Protein AF-A0A3M1ZHF5-F1 (afdb_monomer)

Sequence (199 aa):
MDNFADRLRNIQTRVNSNVGVFITPYLNQMPLLIQAYDEPFMPFGKTIIDATRDLVCAYIFDFSAYMALGAAGAIALERTIPYASDTALTILHGPFVGQGYAAMAGSNAFNVDAITLFKADDAEGYLEQGLGVFIDGMAEQHPYGYLDSANQRFIVPAAQGNLTINFAGEDILYADCTQHFAASLRRNIEHLRASKAAD

Nearest PDB structures (foldseek):
  4mjz-assembly2_B-3  TM=8.315E-01  e=1.040E-08  Toxoplasma gondii
  4mjz-assembly1_A-2  TM=7.388E-01  e=4.436E-09  Toxoplasma gondii
  3v75-assembly1_A-2  TM=6.752E-01  e=2.615E-07  Streptomyces avermitilis
  3qw3-assembly1_A  TM=6.821E-01  e=3.804E-06  Leishmania infantum
  3qw4-assembly1_C  TM=5.901E-01  e=7.428E-06  Leishmania donovani

Radius of gyration: 16.05 Å; Cα contacts (8 Å, |Δi|>4): 378; chains: 1; bounding box: 33×41×41 Å

Solvent-accessible surface area (backbone atoms only — not comparable to full-atom values): 10524 Å² total; per-residue (Å²): 108,67,70,58,46,50,50,50,50,52,37,21,63,75,44,70,25,47,29,22,42,45,52,64,60,46,78,92,60,49,27,64,81,42,54,72,40,99,68,32,58,33,61,48,51,47,46,53,45,74,46,34,50,78,56,24,28,30,40,33,38,35,49,64,42,34,47,74,57,42,72,62,18,49,54,26,47,53,63,36,48,69,74,43,53,87,58,22,46,33,30,43,36,52,65,42,76,60,48,86,56,32,66,52,42,24,81,90,53,48,49,41,52,23,38,31,21,52,46,75,88,36,43,62,55,33,47,76,65,68,33,41,53,25,27,57,44,74,92,59,101,61,87,57,23,26,32,39,74,92,75,38,27,39,39,35,66,44,98,88,51,70,47,60,35,42,43,43,44,64,76,54,64,57,67,42,45,53,99,53,26,51,63,52,37,32,52,53,50,53,51,51,47,57,57,64,73,74,109

Structure (mmCIF, N/CA/C/O backbone):
data_AF-A0A3M1ZHF5-F1
#
_entry.id   AF-A0A3M1ZHF5-F1
#
loop_
_atom_site.group_PDB
_atom_site.id
_atom_site.type_symbol
_atom_site.label_atom_id
_atom_site.label_alt_id
_atom_site.label_comp_id
_atom_site.label_asym_id
_atom_site.label_entity_id
_atom_site.label_seq_id
_atom_site.pdbx_PDB_ins_code
_atom_site.Cartn_x
_atom_site.Cartn_y
_atom_site.Cartn_z
_atom_site.occupancy
_atom_site.B_iso_or_equiv
_atom_site.auth_seq_id
_atom_site.auth_comp_id
_atom_site.auth_asym_id
_atom_site.auth_atom_id
_atom_site.pdbx_PDB_model_num
ATOM 1 N N . MET A 1 1 ? -13.449 11.523 9.644 1.00 50.62 1 MET A N 1
ATOM 2 C CA . MET A 1 1 ? -12.632 10.411 10.179 1.00 50.62 1 MET A CA 1
ATOM 3 C C . MET A 1 1 ? -13.436 9.141 10.371 1.00 50.62 1 MET A C 1
ATOM 5 O O . MET A 1 1 ? -12.948 8.107 9.932 1.00 50.62 1 MET A O 1
ATOM 9 N N . ASP A 1 2 ? -14.660 9.217 10.905 1.00 58.56 2 ASP A N 1
ATOM 10 C CA . ASP A 1 2 ? -15.517 8.035 11.107 1.00 58.56 2 ASP A CA 1
ATOM 11 C C . ASP A 1 2 ? -15.674 7.186 9.834 1.00 58.56 2 ASP A C 1
ATOM 13 O O . ASP A 1 2 ? -15.416 5.991 9.871 1.00 58.56 2 ASP A O 1
ATOM 17 N N . ASN A 1 3 ? -15.886 7.802 8.663 1.00 81.12 3 ASN A N 1
ATOM 18 C CA . ASN A 1 3 ? -16.021 7.054 7.404 1.00 81.12 3 ASN A CA 1
ATOM 19 C C . ASN A 1 3 ? -14.777 6.212 7.021 1.00 81.12 3 ASN A C 1
ATOM 21 O O . ASN A 1 3 ? -14.910 5.081 6.561 1.00 81.12 3 ASN A O 1
ATOM 25 N N . PHE A 1 4 ? -13.555 6.724 7.226 1.00 89.25 4 PHE A N 1
ATOM 26 C CA . PHE A 1 4 ? -12.333 5.990 6.862 1.00 89.25 4 PHE A CA 1
ATOM 27 C C . PHE A 1 4 ? -12.050 4.842 7.837 1.00 89.25 4 PHE A C 1
ATOM 29 O O . PHE A 1 4 ? -11.795 3.714 7.414 1.00 89.25 4 PHE A O 1
ATOM 36 N N . ALA A 1 5 ? -12.137 5.113 9.143 1.00 91.50 5 ALA A N 1
ATOM 37 C CA . ALA A 1 5 ? -11.949 4.092 10.169 1.00 91.50 5 ALA A CA 1
ATOM 38 C C . ALA A 1 5 ? -13.021 2.993 10.072 1.00 91.50 5 ALA A C 1
ATOM 40 O O . ALA A 1 5 ? -12.703 1.810 10.183 1.00 91.50 5 ALA A O 1
ATOM 41 N N . ASP A 1 6 ? -14.274 3.360 9.800 1.00 92.12 6 ASP A N 1
ATOM 42 C CA . ASP A 1 6 ? -15.362 2.403 9.598 1.00 92.12 6 ASP A CA 1
ATOM 43 C C . ASP A 1 6 ? -15.140 1.560 8.339 1.00 92.12 6 ASP A C 1
ATOM 45 O O . ASP A 1 6 ? -15.314 0.339 8.376 1.00 92.12 6 ASP A O 1
ATOM 49 N N . ARG A 1 7 ? -14.674 2.168 7.240 1.00 92.62 7 ARG A N 1
ATOM 50 C CA . ARG A 1 7 ? -14.300 1.432 6.025 1.00 92.62 7 ARG A CA 1
ATOM 51 C C . ARG A 1 7 ? -13.180 0.429 6.296 1.00 92.62 7 ARG A C 1
ATOM 53 O O . ARG A 1 7 ? -13.312 -0.729 5.897 1.00 92.62 7 ARG A O 1
ATOM 60 N N . LEU A 1 8 ? -12.122 0.830 7.004 1.00 94.81 8 LEU A N 1
ATOM 61 C CA . LEU A 1 8 ? -11.052 -0.088 7.397 1.00 94.81 8 LEU A CA 1
ATOM 62 C C . LEU A 1 8 ? -11.596 -1.231 8.265 1.00 94.81 8 LEU A C 1
ATOM 64 O O . LEU A 1 8 ? -11.334 -2.393 7.963 1.00 94.81 8 LEU A O 1
ATOM 68 N N . ARG A 1 9 ? -12.410 -0.931 9.285 1.00 94.94 9 ARG A N 1
ATOM 69 C CA . ARG A 1 9 ? -13.021 -1.949 10.158 1.00 94.94 9 ARG A CA 1
ATOM 70 C C . ARG A 1 9 ? -13.858 -2.957 9.370 1.00 94.94 9 ARG A C 1
ATOM 72 O O . ARG A 1 9 ? -13.772 -4.160 9.621 1.00 94.94 9 ARG A O 1
ATOM 79 N N . ASN A 1 10 ? -14.636 -2.482 8.398 1.00 94.38 10 ASN A N 1
ATOM 80 C CA . ASN A 1 10 ? -15.446 -3.331 7.526 1.00 94.38 10 ASN A CA 1
ATOM 81 C C . ASN A 1 10 ? -14.573 -4.265 6.677 1.00 94.38 10 ASN A C 1
ATOM 83 O O . ASN A 1 10 ? -14.869 -5.456 6.575 1.00 94.38 10 ASN A O 1
ATOM 87 N N . ILE A 1 11 ? -13.474 -3.758 6.107 1.00 95.69 11 ILE A N 1
ATOM 88 C CA . ILE A 1 11 ? -12.519 -4.581 5.350 1.00 95.69 11 ILE A CA 1
ATOM 89 C C . ILE A 1 11 ? -11.864 -5.620 6.267 1.00 95.69 11 ILE A C 1
ATOM 91 O O . ILE A 1 11 ? -11.858 -6.804 5.930 1.00 95.69 11 ILE A O 1
ATOM 95 N N . GLN A 1 12 ? -11.374 -5.206 7.439 1.00 95.81 12 GLN A N 1
ATOM 96 C CA . GLN A 1 12 ? -10.722 -6.099 8.401 1.00 95.81 12 GLN A CA 1
ATOM 97 C C . GLN A 1 12 ? -11.654 -7.207 8.885 1.00 95.81 12 GLN A C 1
ATOM 99 O O . GLN A 1 12 ? -11.237 -8.355 8.990 1.00 95.81 12 GLN A O 1
ATOM 104 N N . THR A 1 13 ? -12.929 -6.887 9.112 1.00 95.25 13 THR A N 1
ATOM 105 C CA . THR A 1 13 ? -13.951 -7.865 9.505 1.00 95.25 13 THR A CA 1
ATOM 106 C C . THR A 1 13 ? -14.257 -8.834 8.362 1.00 95.25 13 THR A C 1
ATOM 108 O O . THR A 1 13 ? -14.331 -10.040 8.583 1.00 95.25 13 THR A O 1
ATOM 111 N N . ARG A 1 14 ? -14.388 -8.333 7.124 1.00 95.38 14 ARG A N 1
ATOM 112 C CA . ARG A 1 14 ? -14.651 -9.158 5.933 1.00 95.38 14 ARG A CA 1
ATOM 113 C C . ARG A 1 14 ? -13.524 -10.151 5.645 1.00 95.38 14 ARG A C 1
ATOM 115 O O . ARG A 1 14 ? -13.803 -11.298 5.316 1.00 95.38 14 ARG A O 1
ATOM 122 N N . VAL A 1 15 ? -12.271 -9.709 5.745 1.00 95.06 15 VAL A N 1
ATOM 123 C CA . VAL A 1 15 ? -11.079 -10.541 5.483 1.00 95.06 15 VAL A CA 1
ATOM 124 C C . VAL A 1 15 ? -10.636 -11.311 6.742 1.00 95.06 15 VAL A C 1
ATOM 126 O O . VAL A 1 15 ? -9.862 -12.268 6.670 1.00 95.06 15 VAL A O 1
ATOM 129 N N . ASN A 1 16 ? -11.164 -10.938 7.912 1.00 95.12 16 ASN A N 1
ATOM 130 C CA . ASN A 1 16 ? -10.750 -11.419 9.230 1.00 95.12 16 ASN A CA 1
ATOM 131 C C . ASN A 1 16 ? -9.226 -11.283 9.439 1.00 95.12 16 ASN A C 1
ATOM 133 O O . ASN A 1 16 ? -8.530 -12.241 9.788 1.00 95.12 16 ASN A O 1
ATOM 137 N N . SER A 1 17 ? -8.691 -10.106 9.115 1.00 95.81 17 SER A N 1
ATOM 138 C CA . SER A 1 17 ? -7.255 -9.818 9.123 1.00 95.81 17 SER A CA 1
ATOM 139 C C . SER A 1 17 ? -7.005 -8.328 9.301 1.00 95.81 17 SER A C 1
ATOM 141 O O . SER A 1 17 ? -7.747 -7.507 8.764 1.00 95.81 17 SER A O 1
ATOM 143 N N . ASN A 1 18 ? -5.931 -7.987 10.006 1.00 96.69 18 ASN A N 1
ATOM 144 C CA . ASN A 1 18 ? -5.372 -6.638 10.076 1.00 96.69 18 ASN A CA 1
ATOM 145 C C . ASN A 1 18 ? -4.005 -6.547 9.373 1.00 96.69 18 ASN A C 1
ATOM 147 O O . ASN A 1 18 ? -3.261 -5.594 9.594 1.00 96.69 18 ASN A O 1
ATOM 151 N N . VAL A 1 19 ? -3.646 -7.552 8.569 1.00 97.88 19 VAL A N 1
ATOM 152 C CA . VAL A 1 19 ? -2.364 -7.586 7.864 1.00 97.88 19 VAL A CA 1
ATOM 153 C C . VAL A 1 19 ? -2.456 -6.779 6.573 1.00 97.88 19 VAL A C 1
ATOM 155 O O . VAL A 1 19 ? -3.454 -6.865 5.864 1.00 97.88 19 VAL A O 1
ATOM 158 N N . GLY A 1 20 ? -1.416 -6.018 6.250 1.00 98.00 20 GLY A N 1
ATOM 159 C CA . GLY A 1 20 ? -1.210 -5.400 4.942 1.00 98.00 20 GLY A CA 1
ATOM 160 C C . GLY A 1 20 ? 0.045 -5.930 4.250 1.00 98.00 20 GLY A C 1
ATOM 161 O O . GLY A 1 20 ? 0.885 -6.572 4.878 1.00 98.00 20 GLY A O 1
ATOM 162 N N . VAL A 1 21 ? 0.198 -5.643 2.959 1.00 98.44 21 VAL A N 1
ATOM 163 C CA . VAL A 1 21 ? 1.451 -5.903 2.229 1.00 98.44 21 VAL A CA 1
ATOM 164 C C . VAL A 1 21 ? 2.010 -4.595 1.704 1.00 98.44 21 VAL A C 1
ATOM 166 O O . VAL A 1 21 ? 1.303 -3.845 1.031 1.00 98.44 21 VAL A O 1
ATOM 169 N N . PHE A 1 22 ? 3.280 -4.341 1.994 1.00 98.12 22 PHE A N 1
ATOM 170 C CA . PHE A 1 22 ? 4.007 -3.190 1.489 1.00 98.12 22 PHE A CA 1
ATOM 171 C C . PHE A 1 22 ? 4.721 -3.573 0.194 1.00 98.12 22 PHE A C 1
ATOM 173 O O . PHE A 1 22 ? 5.717 -4.283 0.216 1.00 98.12 22 PHE A O 1
ATOM 180 N N . ILE A 1 23 ? 4.178 -3.150 -0.945 1.00 98.19 23 ILE A N 1
ATOM 181 C CA . ILE A 1 23 ? 4.663 -3.468 -2.287 1.00 98.19 23 ILE A CA 1
ATOM 182 C C . ILE A 1 23 ? 5.758 -2.477 -2.683 1.00 98.19 23 ILE A C 1
ATOM 184 O O . ILE A 1 23 ? 5.475 -1.384 -3.185 1.00 98.19 23 ILE A O 1
ATOM 188 N N . THR A 1 24 ? 7.003 -2.916 -2.516 1.00 97.38 24 THR A N 1
ATOM 189 C CA . THR A 1 24 ? 8.207 -2.156 -2.872 1.00 97.38 24 THR A CA 1
ATOM 190 C C . THR A 1 24 ? 8.966 -2.871 -3.993 1.00 97.38 24 THR A C 1
ATOM 192 O O . THR A 1 24 ? 9.717 -3.807 -3.713 1.00 97.38 24 THR A O 1
ATOM 195 N N . PRO A 1 25 ? 8.749 -2.520 -5.276 1.00 96.56 25 PRO A N 1
ATOM 196 C CA . PRO A 1 25 ? 9.388 -3.196 -6.403 1.00 96.56 25 PRO A CA 1
ATOM 197 C C . PRO A 1 25 ? 10.879 -2.849 -6.554 1.00 96.56 25 PRO A C 1
ATOM 199 O O . PRO A 1 25 ? 11.240 -1.696 -6.769 1.00 96.56 25 PRO A O 1
ATOM 202 N N . TYR A 1 26 ? 11.740 -3.869 -6.566 1.00 95.44 26 TYR A N 1
ATOM 203 C CA . TYR A 1 26 ? 13.155 -3.748 -6.926 1.00 95.44 26 TYR A CA 1
ATOM 204 C C . TYR A 1 26 ? 13.500 -4.693 -8.067 1.00 95.44 26 TYR A C 1
ATOM 206 O O . TYR A 1 26 ? 13.502 -5.912 -7.895 1.00 95.44 26 TYR A O 1
ATOM 214 N N . LEU A 1 27 ? 13.848 -4.130 -9.227 1.00 92.81 27 LEU A N 1
ATOM 215 C CA . LEU A 1 27 ? 14.101 -4.894 -10.451 1.00 92.81 27 LEU A CA 1
ATOM 216 C C . LEU A 1 27 ? 15.063 -6.074 -10.235 1.00 92.81 27 LEU A C 1
ATOM 218 O O . LEU A 1 27 ? 14.800 -7.180 -10.690 1.00 92.81 27 LEU A O 1
ATOM 222 N N . ASN A 1 28 ? 16.154 -5.851 -9.503 1.00 92.31 28 ASN A N 1
ATOM 223 C CA . ASN A 1 28 ? 17.198 -6.847 -9.265 1.00 92.31 28 ASN A CA 1
ATOM 224 C C . ASN A 1 28 ? 16.866 -7.877 -8.170 1.00 92.31 28 ASN A C 1
ATOM 226 O O . ASN A 1 28 ? 17.617 -8.840 -8.023 1.00 92.31 28 ASN A O 1
ATOM 230 N N . GLN A 1 29 ? 15.784 -7.689 -7.410 1.00 93.19 29 GLN A N 1
ATOM 231 C CA . GLN A 1 29 ? 15.353 -8.623 -6.362 1.00 93.19 29 GLN A CA 1
ATOM 232 C C . GLN A 1 29 ? 14.113 -9.430 -6.763 1.00 93.19 29 GLN A C 1
ATOM 234 O O . GLN A 1 29 ? 13.809 -10.434 -6.131 1.00 93.19 29 GLN A O 1
ATOM 239 N N . MET A 1 30 ? 13.395 -9.032 -7.816 1.00 93.19 30 MET A N 1
ATOM 240 C CA . MET A 1 30 ? 12.204 -9.747 -8.286 1.00 93.19 30 MET A CA 1
ATOM 241 C C . MET A 1 30 ? 12.510 -11.181 -8.745 1.00 93.19 30 MET A C 1
ATOM 243 O O . MET A 1 30 ? 13.633 -11.478 -9.155 1.00 93.19 30 MET A O 1
ATOM 247 N N . PRO A 1 31 ? 11.509 -12.076 -8.785 1.00 93.88 31 PRO A N 1
ATOM 248 C CA . PRO A 1 31 ? 11.664 -13.376 -9.424 1.00 93.88 31 PRO A CA 1
ATOM 249 C C . PRO A 1 31 ? 12.097 -13.269 -10.892 1.00 93.88 31 PRO A C 1
ATOM 251 O O . PRO A 1 31 ? 11.559 -12.453 -11.639 1.00 93.88 31 PRO A O 1
ATOM 254 N N . LEU A 1 32 ? 13.015 -14.136 -11.340 1.00 92.19 32 LEU A N 1
ATOM 255 C CA . LEU A 1 32 ? 13.578 -14.084 -12.705 1.00 92.19 32 LEU A CA 1
ATOM 256 C C . LEU A 1 32 ? 12.511 -14.128 -13.811 1.00 92.19 32 LEU A C 1
ATOM 258 O O . LEU A 1 32 ? 12.650 -13.464 -14.833 1.00 92.19 32 LEU A O 1
ATOM 262 N N . LEU A 1 33 ? 11.427 -14.880 -13.597 1.00 91.88 33 LEU A N 1
ATOM 263 C CA . LEU A 1 33 ? 10.309 -14.956 -14.544 1.00 91.88 33 LEU A CA 1
ATOM 264 C C . LEU A 1 33 ? 9.579 -13.615 -14.704 1.00 91.88 33 LEU A C 1
ATOM 266 O O . LEU A 1 33 ? 9.031 -13.343 -15.766 1.00 91.88 33 LEU A O 1
ATOM 270 N N . ILE A 1 34 ? 9.574 -12.785 -13.660 1.00 94.19 34 ILE A N 1
ATOM 271 C CA . ILE A 1 34 ? 8.972 -11.450 -13.667 1.00 94.19 34 ILE A CA 1
ATOM 272 C C . ILE A 1 34 ? 9.954 -10.425 -14.245 1.00 94.19 34 ILE A C 1
ATOM 274 O O . ILE A 1 34 ? 9.541 -9.554 -15.000 1.00 94.19 34 ILE A O 1
ATOM 278 N N . GLN A 1 35 ? 11.257 -10.567 -13.984 1.00 93.31 35 GLN A N 1
ATOM 279 C CA . GLN A 1 35 ? 12.286 -9.700 -14.581 1.00 93.31 35 GLN A CA 1
ATOM 280 C C . GLN A 1 35 ? 12.340 -9.782 -16.116 1.00 93.31 35 GLN A C 1
ATOM 282 O O . GLN A 1 35 ? 12.847 -8.870 -16.758 1.00 93.31 35 GLN A O 1
ATOM 287 N N . ALA A 1 36 ? 11.838 -10.870 -16.707 1.00 92.31 36 ALA A N 1
ATOM 288 C CA . ALA A 1 36 ? 11.835 -11.074 -18.153 1.00 92.31 36 ALA A CA 1
ATOM 289 C C . ALA A 1 36 ? 10.810 -10.206 -18.914 1.00 92.31 36 ALA A C 1
ATOM 291 O O . ALA A 1 36 ? 10.842 -10.185 -20.143 1.00 92.31 36 ALA A O 1
ATOM 292 N N . TYR A 1 37 ? 9.892 -9.527 -18.218 1.00 92.44 37 TYR A N 1
ATOM 293 C CA . TYR A 1 37 ? 8.956 -8.588 -18.838 1.00 92.44 37 TYR A CA 1
ATOM 294 C C . TYR A 1 37 ? 9.637 -7.242 -19.112 1.00 92.44 37 TYR A C 1
ATOM 296 O O . TYR A 1 37 ? 10.395 -6.753 -18.278 1.00 92.44 37 TYR A O 1
ATOM 304 N N . ASP A 1 38 ? 9.287 -6.600 -20.231 1.00 90.31 38 ASP A N 1
ATOM 305 C CA . ASP A 1 38 ? 9.771 -5.250 -20.568 1.00 90.31 38 ASP A CA 1
ATOM 306 C C . ASP A 1 38 ? 9.410 -4.213 -19.484 1.00 90.31 38 ASP A C 1
ATOM 308 O O . ASP A 1 38 ? 10.168 -3.282 -19.217 1.00 90.31 38 ASP A O 1
ATOM 312 N N . GLU A 1 39 ? 8.254 -4.394 -18.837 1.00 94.50 39 GLU A N 1
ATOM 313 C CA . GLU A 1 39 ? 7.803 -3.645 -17.663 1.00 94.50 39 GLU A CA 1
ATOM 314 C C . GLU A 1 39 ? 7.451 -4.658 -16.550 1.00 94.50 39 GLU A C 1
ATOM 316 O O . GLU A 1 39 ? 6.411 -5.320 -16.633 1.00 94.50 39 GLU A O 1
ATOM 321 N N . PRO A 1 40 ? 8.332 -4.857 -15.551 1.00 96.31 40 PRO A N 1
ATOM 322 C CA . PRO A 1 40 ? 8.190 -5.940 -14.576 1.00 96.31 40 PRO A CA 1
ATOM 323 C C . PRO A 1 40 ? 7.461 -5.552 -13.279 1.00 96.31 40 PRO A C 1
ATOM 325 O O . PRO A 1 40 ? 7.074 -6.438 -12.514 1.00 96.31 40 PRO A O 1
ATOM 328 N N . PHE A 1 41 ? 7.227 -4.266 -13.008 1.00 98.00 41 PHE A N 1
ATOM 329 C CA . PHE A 1 41 ? 6.635 -3.801 -11.749 1.00 98.00 41 PHE A CA 1
ATOM 330 C C . PHE A 1 41 ? 5.139 -4.109 -11.672 1.00 98.00 41 PHE A C 1
ATOM 332 O O . PHE A 1 41 ? 4.673 -4.563 -10.625 1.00 98.00 41 PHE A O 1
ATOM 339 N N . MET 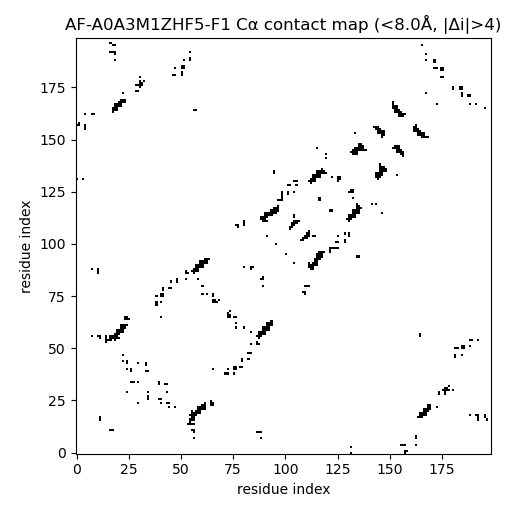A 1 42 ? 4.381 -3.946 -12.761 1.00 97.19 42 MET A N 1
ATOM 340 C CA . MET A 1 42 ? 2.959 -4.312 -12.755 1.00 97.19 42 MET A CA 1
ATOM 341 C C . MET A 1 42 ? 2.748 -5.831 -12.598 1.00 97.19 42 MET A C 1
ATOM 343 O O . MET A 1 42 ? 1.955 -6.222 -11.734 1.00 97.19 42 MET A O 1
ATOM 347 N N . PRO A 1 43 ? 3.429 -6.725 -13.350 1.00 97.38 43 PRO A N 1
ATOM 348 C CA . PRO A 1 43 ? 3.346 -8.167 -13.105 1.00 97.38 43 PRO A CA 1
ATOM 349 C C . PRO A 1 43 ? 3.756 -8.563 -11.681 1.00 97.38 43 PRO A C 1
ATOM 351 O O . PRO A 1 43 ? 3.111 -9.428 -11.082 1.00 97.38 43 PRO A O 1
ATOM 354 N N . PHE A 1 44 ? 4.777 -7.911 -11.114 1.00 97.81 44 PHE A N 1
ATOM 355 C CA . PHE A 1 44 ? 5.185 -8.116 -9.724 1.00 97.81 44 PHE A CA 1
ATOM 356 C C . PHE A 1 44 ? 4.062 -7.780 -8.740 1.00 97.81 44 PHE A C 1
ATOM 358 O O . PHE A 1 44 ? 3.640 -8.644 -7.966 1.00 97.81 44 PHE A O 1
ATOM 365 N N . GLY A 1 45 ? 3.516 -6.564 -8.824 1.00 97.69 45 GLY A N 1
ATOM 366 C CA . GLY A 1 45 ? 2.415 -6.121 -7.973 1.00 97.69 45 GLY A CA 1
ATOM 367 C C . GLY A 1 45 ? 1.176 -7.008 -8.109 1.00 97.69 45 GLY A C 1
ATOM 368 O O . GLY A 1 45 ? 0.610 -7.437 -7.106 1.00 97.69 45 GLY A O 1
ATOM 369 N N . LYS A 1 46 ? 0.795 -7.381 -9.338 1.00 97.69 46 LYS A N 1
ATOM 370 C CA . LYS A 1 46 ? -0.325 -8.306 -9.577 1.00 97.69 46 LYS A CA 1
ATOM 371 C C . LYS A 1 46 ? -0.114 -9.670 -8.940 1.00 97.69 46 LYS A C 1
ATOM 373 O O . LYS A 1 46 ? -1.033 -10.176 -8.309 1.00 97.69 46 LYS A O 1
ATOM 378 N N . THR A 1 47 ? 1.085 -10.235 -9.066 1.00 97.69 47 THR A N 1
ATOM 379 C CA . THR A 1 47 ? 1.408 -11.544 -8.483 1.00 97.69 47 THR A CA 1
ATOM 380 C C . THR A 1 47 ? 1.277 -11.513 -6.959 1.00 97.69 47 THR A C 1
ATOM 382 O O . THR A 1 47 ? 0.711 -12.435 -6.372 1.00 97.69 47 THR A O 1
ATOM 385 N N . ILE A 1 48 ? 1.734 -10.429 -6.320 1.00 97.94 48 ILE A N 1
ATOM 386 C CA . ILE A 1 48 ? 1.557 -10.206 -4.878 1.00 97.94 48 ILE A CA 1
ATOM 387 C C . ILE A 1 48 ? 0.071 -10.136 -4.521 1.00 97.94 48 ILE A C 1
ATOM 389 O O . ILE A 1 48 ? -0.376 -10.833 -3.608 1.00 97.94 48 ILE A O 1
ATOM 393 N N . ILE A 1 49 ? -0.702 -9.321 -5.244 1.00 98.19 49 ILE A N 1
ATOM 394 C CA . ILE A 1 49 ? -2.127 -9.114 -4.968 1.00 98.19 49 ILE A CA 1
ATOM 395 C C . ILE A 1 49 ? -2.916 -10.417 -5.168 1.00 98.19 49 ILE A C 1
ATOM 397 O O . ILE A 1 49 ? -3.717 -10.797 -4.318 1.00 98.19 49 ILE A O 1
ATOM 401 N N . ASP A 1 50 ? -2.672 -11.152 -6.251 1.00 98.06 50 ASP A N 1
ATOM 402 C CA . ASP A 1 50 ? -3.331 -12.433 -6.528 1.00 98.06 50 ASP A CA 1
ATOM 403 C C . ASP A 1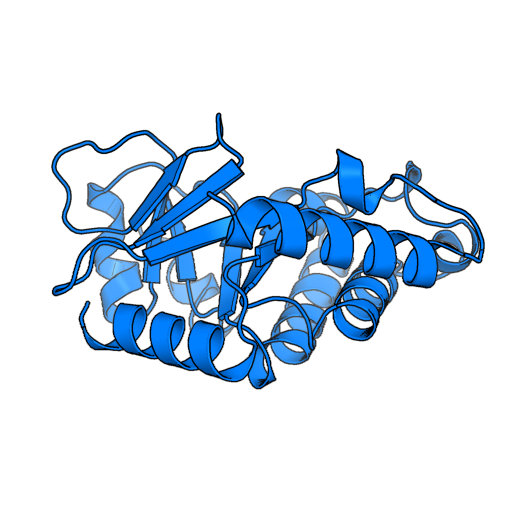 50 ? -3.065 -13.473 -5.440 1.00 98.06 50 ASP A C 1
ATOM 405 O O . ASP A 1 50 ? -3.978 -14.194 -5.045 1.00 98.06 50 ASP A O 1
ATOM 409 N N . ALA A 1 51 ? -1.842 -13.516 -4.911 1.00 97.88 51 ALA A N 1
ATOM 410 C CA . ALA A 1 51 ? -1.472 -14.460 -3.865 1.00 97.88 51 ALA A CA 1
ATOM 411 C C . ALA A 1 51 ? -2.090 -14.141 -2.489 1.00 97.88 51 ALA A C 1
ATOM 413 O O . ALA A 1 51 ? -2.181 -15.044 -1.650 1.00 97.88 51 ALA A O 1
ATOM 414 N N . THR A 1 52 ? -2.475 -12.880 -2.237 1.00 98.00 52 THR A N 1
ATOM 415 C CA . THR A 1 52 ? -2.713 -12.373 -0.870 1.00 98.00 52 THR A CA 1
ATOM 416 C C . THR A 1 52 ? -4.035 -11.631 -0.646 1.00 98.00 52 THR A C 1
ATOM 418 O O . THR A 1 52 ? -4.371 -11.377 0.509 1.00 98.00 52 THR A O 1
ATOM 421 N N . ARG A 1 53 ? -4.813 -11.294 -1.684 1.00 97.38 53 ARG A N 1
ATOM 422 C CA . ARG A 1 53 ? -6.018 -10.434 -1.576 1.00 97.38 53 ARG A CA 1
ATOM 423 C C . ARG A 1 53 ? -7.113 -10.946 -0.638 1.00 97.38 53 ARG A C 1
ATOM 425 O O . ARG A 1 53 ? -7.934 -10.168 -0.168 1.00 97.38 53 ARG A O 1
ATOM 432 N N . ASP A 1 54 ? -7.145 -12.248 -0.380 1.00 96.75 54 ASP A N 1
ATOM 433 C CA . ASP A 1 54 ? -8.067 -12.914 0.544 1.00 96.75 54 ASP A CA 1
ATOM 434 C C . ASP A 1 54 ? -7.526 -13.001 1.985 1.00 96.75 54 ASP A C 1
ATOM 436 O O . ASP A 1 54 ? -8.202 -13.517 2.874 1.00 96.75 54 ASP A O 1
ATOM 440 N N . LEU A 1 55 ? -6.309 -12.504 2.225 1.00 97.25 55 LEU A N 1
ATOM 441 C CA . LEU A 1 55 ? -5.598 -12.588 3.503 1.00 97.25 55 LEU A CA 1
ATOM 442 C C . LEU A 1 55 ? -5.306 -11.225 4.136 1.00 97.25 55 LEU A C 1
ATOM 444 O O . LEU A 1 55 ? -4.996 -11.176 5.330 1.00 97.25 55 LEU A O 1
ATOM 448 N N . VAL A 1 56 ? -5.374 -10.135 3.368 1.00 97.88 56 VAL A N 1
ATOM 449 C CA . VAL A 1 56 ? -4.887 -8.813 3.788 1.00 97.88 56 VAL A CA 1
ATOM 450 C C . VAL A 1 56 ? -5.960 -7.735 3.687 1.00 97.88 56 VAL A C 1
ATOM 452 O O . VAL A 1 56 ? -6.826 -7.773 2.818 1.00 97.88 56 VAL A O 1
ATOM 455 N N . CYS A 1 57 ? -5.912 -6.759 4.592 1.00 97.94 57 CYS A N 1
ATOM 456 C CA . CYS A 1 57 ? -6.837 -5.632 4.620 1.00 97.94 57 CYS A CA 1
ATOM 457 C C . CYS A 1 57 ? -6.322 -4.400 3.866 1.00 97.94 57 CYS A C 1
ATOM 459 O O . CYS A 1 57 ? -7.110 -3.492 3.604 1.00 97.94 57 CYS A O 1
ATOM 461 N N . ALA A 1 58 ? -5.028 -4.339 3.536 1.00 98.38 58 ALA A N 1
ATOM 462 C CA . ALA A 1 58 ? -4.436 -3.193 2.855 1.00 98.38 58 ALA A CA 1
ATOM 463 C C . ALA A 1 58 ? -3.254 -3.568 1.952 1.00 98.38 58 ALA A C 1
ATOM 465 O O . ALA A 1 58 ? -2.482 -4.476 2.266 1.00 98.38 58 ALA A O 1
ATOM 466 N N . TYR A 1 59 ? -3.076 -2.800 0.882 1.00 98.69 59 TYR A N 1
ATOM 467 C CA . TYR A 1 59 ? -1.848 -2.748 0.098 1.00 98.69 59 TYR A CA 1
ATOM 468 C C . TYR A 1 59 ? -1.246 -1.355 0.191 1.00 98.69 59 TYR A C 1
ATOM 470 O O . TYR A 1 59 ? -1.924 -0.355 -0.052 1.00 98.69 59 TYR A O 1
ATOM 478 N N . ILE A 1 60 ? 0.031 -1.309 0.546 1.00 98.62 60 ILE A N 1
ATOM 479 C CA . ILE A 1 60 ? 0.815 -0.087 0.641 1.00 98.62 60 ILE A CA 1
ATOM 480 C C . ILE A 1 60 ? 1.751 -0.061 -0.558 1.00 98.62 60 ILE A C 1
ATOM 482 O O . ILE A 1 60 ? 2.519 -0.994 -0.753 1.00 98.62 60 ILE A O 1
ATOM 486 N N . PHE A 1 61 ? 1.658 0.969 -1.388 1.00 98.50 61 PHE A N 1
ATOM 487 C CA . PHE A 1 61 ? 2.448 1.101 -2.606 1.00 98.50 61 PHE A CA 1
ATOM 488 C C . PHE A 1 61 ? 3.578 2.095 -2.376 1.00 98.50 61 PHE A C 1
ATOM 490 O O . PHE A 1 61 ? 3.312 3.257 -2.069 1.00 98.50 61 PHE A O 1
ATOM 497 N N . ASP A 1 62 ? 4.825 1.656 -2.543 1.00 98.19 62 ASP A N 1
ATOM 498 C CA . ASP A 1 62 ? 5.988 2.535 -2.416 1.00 98.19 62 ASP A CA 1
ATOM 499 C C . ASP A 1 62 ? 6.142 3.429 -3.650 1.00 98.19 62 ASP A C 1
ATOM 501 O O . ASP A 1 62 ? 6.691 3.021 -4.675 1.00 98.19 62 ASP A O 1
ATOM 505 N N . PHE A 1 63 ? 5.683 4.672 -3.560 1.00 98.25 63 PHE A N 1
ATOM 506 C CA . PHE A 1 63 ? 5.776 5.629 -4.654 1.00 98.25 63 PHE A CA 1
ATOM 507 C C . PHE A 1 63 ? 7.211 5.773 -5.177 1.00 98.25 63 PHE A C 1
ATOM 509 O O . PHE A 1 63 ? 7.424 5.771 -6.390 1.00 98.25 63 PHE A O 1
ATOM 516 N N . SER A 1 64 ? 8.201 5.850 -4.283 1.00 97.44 64 SER A N 1
ATOM 517 C CA . SER A 1 64 ? 9.599 6.075 -4.656 1.00 97.44 64 SER A CA 1
ATOM 518 C C . SER A 1 64 ? 10.177 4.902 -5.450 1.00 97.44 64 SER A C 1
ATOM 520 O O . SER A 1 64 ? 10.831 5.116 -6.475 1.00 97.44 64 SER A O 1
ATOM 522 N N . ALA A 1 65 ? 9.859 3.672 -5.043 1.00 97.81 65 ALA A N 1
ATOM 523 C CA . ALA A 1 65 ? 10.317 2.470 -5.723 1.00 97.81 65 ALA A CA 1
ATOM 524 C C . ALA A 1 65 ? 9.710 2.355 -7.124 1.00 97.81 65 ALA A C 1
ATOM 526 O O . ALA A 1 65 ? 10.437 2.084 -8.076 1.00 97.81 65 ALA A O 1
ATOM 527 N N . TYR A 1 66 ? 8.414 2.651 -7.291 1.00 98.25 66 TYR A N 1
ATOM 528 C CA . TYR A 1 66 ? 7.809 2.705 -8.627 1.00 98.25 66 TYR A CA 1
ATOM 529 C C . TYR A 1 66 ? 8.449 3.803 -9.490 1.00 98.25 66 TYR A C 1
ATOM 531 O O . TYR A 1 66 ? 8.795 3.547 -10.643 1.00 98.25 66 TYR A O 1
ATOM 539 N N . MET A 1 67 ? 8.682 5.003 -8.948 1.00 97.62 67 MET A N 1
ATOM 540 C CA . MET A 1 67 ? 9.292 6.107 -9.704 1.00 97.62 67 MET A CA 1
ATOM 541 C C . MET A 1 67 ? 10.729 5.829 -10.168 1.00 97.62 67 MET A C 1
ATOM 543 O O . MET A 1 67 ? 11.191 6.482 -11.104 1.00 97.62 67 MET A O 1
ATOM 547 N N . ALA A 1 68 ? 11.424 4.839 -9.599 1.00 96.19 68 ALA A N 1
ATOM 548 C CA . ALA A 1 68 ? 12.759 4.442 -10.050 1.00 96.19 68 ALA A CA 1
ATOM 549 C C . ALA A 1 68 ? 12.795 3.978 -11.524 1.00 96.19 68 ALA A C 1
ATOM 551 O O . ALA A 1 68 ? 13.843 4.063 -12.163 1.00 96.19 68 ALA A O 1
ATOM 552 N N . LEU A 1 69 ? 11.657 3.542 -12.085 1.00 94.25 69 LEU A N 1
ATOM 553 C CA . LEU A 1 69 ? 11.509 3.176 -13.503 1.00 94.25 69 LEU A CA 1
ATOM 554 C C . LEU A 1 69 ? 10.977 4.340 -14.375 1.00 94.25 69 LEU A C 1
ATOM 556 O O . LEU A 1 69 ? 10.640 4.162 -15.547 1.00 94.25 69 LEU A O 1
ATOM 560 N N . GLY A 1 70 ? 10.869 5.548 -13.815 1.00 95.81 70 GLY A N 1
ATOM 561 C CA . GLY A 1 70 ? 10.352 6.732 -14.499 1.00 95.81 70 GLY A CA 1
ATOM 562 C C . GLY A 1 70 ? 8.899 6.565 -14.956 1.00 95.81 70 GLY A C 1
ATOM 563 O O . GLY A 1 70 ? 8.054 6.049 -14.226 1.00 95.81 70 GLY A O 1
ATOM 564 N N . ALA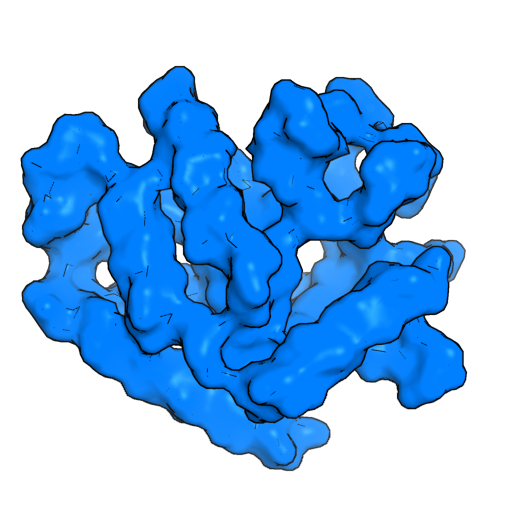 A 1 71 ? 8.599 6.993 -16.187 1.00 96.62 71 ALA A N 1
ATOM 565 C CA . ALA A 1 71 ? 7.239 6.962 -16.735 1.00 96.62 71 ALA A CA 1
ATOM 566 C C . ALA A 1 71 ? 6.632 5.549 -16.769 1.00 96.62 71 ALA A C 1
ATOM 568 O O . ALA A 1 71 ? 5.447 5.388 -16.488 1.00 96.62 71 ALA A O 1
ATOM 569 N N . ALA A 1 72 ? 7.439 4.523 -17.062 1.00 96.88 72 ALA A N 1
ATOM 570 C CA . ALA A 1 72 ? 6.973 3.138 -17.046 1.00 96.88 72 ALA A CA 1
ATOM 571 C C . ALA A 1 72 ? 6.536 2.709 -15.636 1.00 96.88 72 ALA A C 1
ATOM 573 O O . ALA A 1 72 ? 5.510 2.053 -15.484 1.00 96.88 72 ALA A O 1
ATOM 574 N N . GLY A 1 73 ? 7.251 3.160 -14.605 1.00 97.75 73 GLY A N 1
ATOM 575 C CA . GLY A 1 73 ? 6.887 2.924 -13.212 1.00 97.75 73 GLY A CA 1
ATOM 576 C C . GLY A 1 73 ? 5.608 3.641 -12.781 1.00 97.75 73 GLY A C 1
ATOM 577 O O . GLY A 1 73 ? 4.783 3.054 -12.085 1.00 97.75 73 GLY A O 1
ATOM 578 N N . ALA A 1 74 ? 5.390 4.875 -13.244 1.00 97.81 74 ALA A N 1
ATOM 579 C CA . ALA A 1 74 ? 4.135 5.592 -13.006 1.00 97.81 74 ALA A CA 1
ATOM 580 C C . ALA A 1 74 ? 2.931 4.880 -13.641 1.00 97.81 74 ALA A C 1
ATOM 582 O O . ALA A 1 74 ? 1.916 4.690 -12.975 1.00 97.81 74 ALA A O 1
ATOM 583 N N . ILE A 1 75 ? 3.075 4.411 -14.885 1.00 97.62 75 ILE A N 1
ATOM 584 C CA . ILE A 1 75 ? 2.046 3.619 -15.577 1.00 97.62 75 ILE A CA 1
ATOM 585 C C . ILE A 1 75 ? 1.800 2.295 -14.841 1.00 97.62 75 ILE A C 1
ATOM 587 O O . ILE A 1 75 ? 0.653 1.878 -14.672 1.00 97.62 75 ILE A O 1
ATOM 591 N N . ALA A 1 76 ? 2.860 1.623 -14.386 1.00 98.19 76 ALA A N 1
ATOM 592 C CA . ALA A 1 76 ? 2.741 0.388 -13.622 1.00 98.19 76 ALA A CA 1
ATOM 593 C C . ALA A 1 76 ? 1.961 0.609 -12.319 1.00 98.19 76 ALA A C 1
ATOM 595 O O . ALA A 1 76 ? 1.046 -0.157 -12.015 1.00 98.19 76 ALA A O 1
ATOM 596 N N . LEU A 1 77 ? 2.275 1.677 -11.581 1.00 98.19 77 LEU A N 1
ATOM 597 C CA . LEU A 1 77 ? 1.594 2.044 -10.342 1.00 98.19 77 LEU A CA 1
ATOM 598 C C . LEU A 1 77 ? 0.107 2.346 -10.580 1.00 98.19 77 LEU A C 1
ATOM 600 O O . LEU A 1 77 ? -0.749 1.725 -9.946 1.00 98.19 77 LEU A O 1
ATOM 604 N N . GLU A 1 78 ? -0.195 3.222 -11.545 1.00 97.31 78 GLU A N 1
ATOM 605 C CA . GLU A 1 78 ? -1.560 3.599 -11.946 1.00 97.31 78 GLU A CA 1
ATOM 606 C C . GLU A 1 78 ? -2.417 2.377 -12.284 1.00 97.31 78 GLU A C 1
ATOM 608 O O . GLU A 1 78 ? -3.586 2.303 -11.920 1.00 97.31 78 GLU A O 1
ATOM 613 N N . ARG A 1 79 ? -1.831 1.376 -12.947 1.00 96.75 79 ARG A N 1
ATOM 614 C CA . ARG A 1 79 ? -2.549 0.161 -13.352 1.00 96.75 79 ARG A CA 1
ATOM 615 C C . ARG A 1 79 ? -2.609 -0.911 -12.267 1.00 96.75 79 ARG A C 1
ATOM 617 O O . ARG A 1 79 ? -3.449 -1.809 -12.361 1.00 96.75 79 ARG A O 1
ATOM 624 N N . THR A 1 80 ? -1.726 -0.860 -11.273 1.00 97.94 80 THR A N 1
ATOM 625 C CA . THR A 1 80 ? -1.673 -1.853 -10.190 1.00 97.94 80 THR A CA 1
ATOM 626 C C . THR A 1 80 ? -2.618 -1.487 -9.048 1.00 97.94 80 THR A C 1
ATOM 628 O O . THR A 1 80 ? -3.281 -2.376 -8.518 1.00 97.94 80 THR A O 1
ATOM 631 N N . ILE A 1 81 ? -2.759 -0.202 -8.704 1.00 98.06 81 ILE A N 1
ATOM 632 C CA . ILE A 1 81 ? -3.634 0.250 -7.606 1.00 98.06 81 ILE A CA 1
ATOM 633 C C . ILE A 1 81 ? -5.098 -0.216 -7.781 1.00 98.06 81 ILE A C 1
ATOM 635 O O . ILE A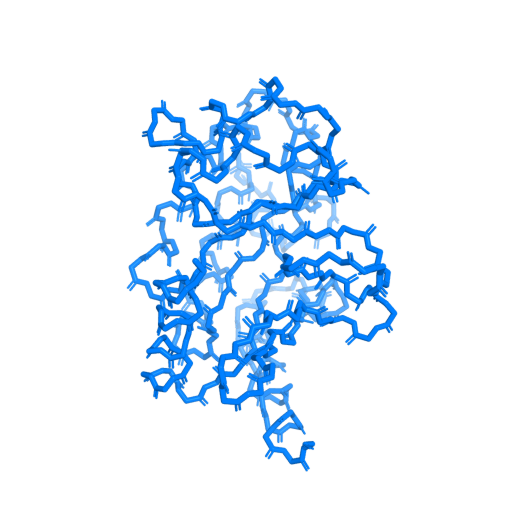 1 81 ? -5.618 -0.860 -6.864 1.00 98.06 81 ILE A O 1
ATOM 639 N N . PRO A 1 82 ? -5.763 -0.019 -8.942 1.00 96.62 82 PRO A N 1
ATOM 640 C CA . PRO A 1 82 ? -7.140 -0.477 -9.146 1.00 96.62 82 PRO A CA 1
ATOM 641 C C . PRO A 1 82 ? -7.295 -2.001 -9.090 1.00 96.62 82 PRO A C 1
ATOM 643 O O . PRO A 1 82 ? -8.384 -2.515 -8.862 1.00 96.62 82 PRO A O 1
ATOM 646 N N . TYR A 1 83 ? -6.210 -2.755 -9.291 1.00 97.00 83 TYR A N 1
ATOM 647 C CA . TYR A 1 83 ? -6.239 -4.214 -9.190 1.00 97.00 83 TYR A CA 1
ATOM 648 C C . TYR A 1 83 ? -6.389 -4.704 -7.737 1.00 97.00 83 TYR A C 1
ATOM 650 O O . TYR A 1 83 ? -6.794 -5.847 -7.517 1.00 97.00 83 TYR A O 1
ATOM 658 N N . ALA A 1 84 ? -6.077 -3.844 -6.759 1.00 96.00 84 ALA A N 1
ATOM 659 C CA . ALA A 1 84 ? -6.184 -4.101 -5.324 1.00 96.00 84 ALA A CA 1
ATOM 660 C C . ALA A 1 84 ? -7.455 -3.516 -4.669 1.00 96.00 84 ALA A C 1
ATOM 662 O O . ALA A 1 84 ? -7.905 -4.037 -3.641 1.00 96.00 84 ALA A O 1
ATOM 663 N N . SER A 1 85 ? -8.029 -2.451 -5.243 1.00 88.19 85 SER A N 1
ATOM 664 C CA . SER A 1 85 ? -9.035 -1.588 -4.595 1.00 88.19 85 SER A CA 1
ATOM 665 C C . SER A 1 85 ? -10.367 -2.265 -4.255 1.00 88.19 85 SER A C 1
ATOM 667 O O . SER A 1 85 ? -11.069 -1.821 -3.349 1.00 88.19 85 SER A O 1
ATOM 669 N N . ASP A 1 86 ? -10.721 -3.358 -4.935 1.00 82.81 86 ASP A N 1
ATOM 670 C CA . ASP A 1 86 ? -11.982 -4.078 -4.685 1.00 82.81 86 ASP A CA 1
ATOM 671 C C . ASP A 1 86 ? -11.936 -4.921 -3.395 1.00 82.81 86 ASP A C 1
ATOM 673 O O . ASP A 1 86 ? -12.954 -5.237 -2.762 1.00 82.81 86 ASP A O 1
ATOM 677 N N . THR A 1 87 ? -10.736 -5.329 -2.985 1.00 88.00 87 THR A N 1
ATOM 678 C CA . THR A 1 87 ? -10.538 -6.299 -1.900 1.00 88.00 87 THR A CA 1
ATOM 679 C C . THR A 1 87 ? -9.909 -5.693 -0.657 1.00 88.00 87 THR A C 1
ATOM 681 O O . THR A 1 87 ? -10.202 -6.151 0.446 1.00 88.00 87 THR A O 1
ATOM 684 N N . ALA A 1 88 ? -9.109 -4.645 -0.811 1.00 96.50 88 ALA A N 1
ATOM 685 C CA . ALA A 1 88 ? -8.306 -4.089 0.263 1.00 96.50 88 ALA A CA 1
ATOM 686 C C . ALA A 1 88 ? -8.224 -2.565 0.162 1.00 96.50 88 ALA A C 1
ATOM 688 O O . ALA A 1 88 ? -8.486 -1.979 -0.886 1.00 96.50 88 ALA A O 1
ATOM 689 N N . LEU A 1 89 ? -7.845 -1.937 1.271 1.00 97.31 89 LEU A N 1
ATOM 690 C CA . LEU A 1 89 ? -7.517 -0.521 1.309 1.00 97.31 89 LEU A CA 1
ATOM 691 C C . LEU A 1 89 ? -6.229 -0.266 0.510 1.00 97.31 89 LEU A C 1
ATOM 693 O O . LEU A 1 89 ? -5.265 -1.019 0.652 1.00 97.31 89 LEU A O 1
ATOM 697 N N . THR A 1 90 ? -6.175 0.795 -0.287 1.00 98.31 90 THR A N 1
ATOM 698 C CA . THR A 1 90 ? -4.955 1.198 -1.001 1.00 98.31 90 THR A CA 1
ATOM 699 C C . THR A 1 90 ? -4.316 2.415 -0.337 1.00 98.31 90 THR A C 1
ATOM 701 O O . THR A 1 90 ? -4.963 3.437 -0.110 1.00 98.31 90 THR A O 1
ATOM 704 N N . ILE A 1 91 ? -3.033 2.307 0.003 1.00 98.38 91 ILE A N 1
ATOM 705 C CA . ILE A 1 91 ? -2.267 3.387 0.631 1.00 98.38 91 ILE A CA 1
ATOM 706 C C . ILE A 1 91 ? -1.095 3.728 -0.280 1.00 98.38 91 ILE A C 1
ATOM 708 O O . ILE A 1 91 ? -0.284 2.856 -0.587 1.00 98.38 91 ILE A O 1
ATOM 712 N N . LEU A 1 92 ? -0.978 4.988 -0.694 1.00 98.38 92 LEU A N 1
ATOM 713 C CA . LEU A 1 92 ? 0.223 5.466 -1.369 1.00 98.38 92 LEU A CA 1
ATOM 714 C C . LEU A 1 92 ? 1.242 5.918 -0.326 1.00 98.38 92 LEU A C 1
ATOM 716 O O . LEU A 1 92 ? 1.015 6.895 0.392 1.00 98.38 92 LEU A O 1
ATOM 720 N N . HIS A 1 93 ? 2.358 5.201 -0.242 1.00 98.00 93 HIS A N 1
ATOM 721 C CA . HIS A 1 93 ? 3.456 5.558 0.637 1.00 98.00 93 HIS A CA 1
ATOM 722 C C . HIS A 1 93 ? 4.540 6.331 -0.106 1.00 98.00 93 HIS A C 1
ATOM 724 O O . HIS A 1 93 ? 4.941 6.004 -1.216 1.00 98.00 93 HIS A O 1
ATOM 730 N N . GLY A 1 94 ? 5.029 7.349 0.568 1.00 94.81 94 GLY A N 1
ATOM 731 C CA . GLY A 1 94 ? 6.029 8.305 0.146 1.00 94.81 94 GLY A CA 1
ATOM 732 C C . GLY A 1 94 ? 5.765 9.468 1.079 1.00 94.81 94 GLY A C 1
ATOM 733 O O . GLY A 1 94 ? 4.706 10.056 0.934 1.00 94.81 94 GLY A O 1
ATOM 734 N N . PRO A 1 95 ? 6.557 9.721 2.128 1.00 91.38 95 PRO A N 1
ATOM 735 C CA . PRO A 1 95 ? 6.224 10.718 3.149 1.00 91.38 95 PRO A CA 1
ATOM 736 C C . PRO A 1 95 ? 6.206 12.128 2.535 1.00 91.38 95 PRO A C 1
ATOM 738 O O . PRO A 1 95 ? 7.194 12.861 2.571 1.00 91.38 95 PRO A O 1
ATOM 741 N N . PHE A 1 96 ? 5.087 12.482 1.894 1.00 96.44 96 PHE A N 1
ATOM 742 C CA . PHE A 1 96 ? 4.958 13.674 1.068 1.00 96.44 96 PHE A CA 1
ATOM 743 C C . PHE A 1 96 ? 4.949 14.918 1.955 1.00 96.44 96 PHE A C 1
ATOM 745 O O . PHE A 1 96 ? 4.512 14.892 3.107 1.00 96.44 96 PHE A O 1
ATOM 752 N N . VAL A 1 97 ? 5.435 16.022 1.393 1.00 95.12 97 VAL A N 1
ATOM 753 C CA . VAL A 1 97 ? 5.480 17.332 2.049 1.00 95.12 97 VAL A CA 1
ATOM 754 C C . VAL A 1 97 ? 4.693 18.322 1.204 1.00 95.12 97 VAL A C 1
ATOM 756 O O . VAL A 1 97 ? 4.870 18.386 -0.016 1.00 95.12 97 VAL A O 1
ATOM 759 N N . GLY A 1 98 ? 3.862 19.125 1.859 1.00 94.25 98 GLY A N 1
ATOM 760 C CA . GLY A 1 98 ? 2.984 20.095 1.219 1.00 94.25 98 GLY A CA 1
ATOM 761 C C . GLY A 1 98 ? 1.722 19.480 0.609 1.00 94.25 98 GLY A C 1
ATOM 762 O O . GLY A 1 98 ? 1.607 18.275 0.385 1.00 94.25 98 GLY A O 1
ATOM 763 N N . GLN A 1 99 ? 0.770 20.349 0.271 1.00 93.38 99 GLN A N 1
ATOM 764 C CA . GLN A 1 99 ? -0.522 19.964 -0.314 1.00 93.38 99 GLN A CA 1
ATOM 765 C C . GLN A 1 99 ? -0.476 19.766 -1.841 1.00 93.38 99 GLN A C 1
ATOM 767 O O . GLN A 1 99 ? -1.436 19.288 -2.441 1.00 93.38 99 GLN A O 1
ATOM 772 N N . GLY A 1 100 ? 0.643 20.106 -2.493 1.00 93.00 100 GLY A N 1
ATOM 773 C CA . GLY A 1 100 ? 0.773 20.068 -3.956 1.00 93.00 100 GLY A CA 1
ATOM 774 C C . GLY A 1 100 ? 0.584 18.680 -4.582 1.00 93.00 100 GLY A C 1
ATOM 775 O O . GLY A 1 100 ? 0.249 18.591 -5.761 1.00 93.00 100 GLY A O 1
ATOM 776 N N . TYR A 1 101 ? 0.746 17.604 -3.804 1.00 94.81 101 TYR A N 1
ATOM 777 C CA . TYR A 1 101 ? 0.549 16.227 -4.268 1.00 94.81 101 TYR A CA 1
ATOM 778 C C . TYR A 1 101 ? -0.884 15.709 -4.075 1.00 94.81 101 TYR A C 1
ATOM 780 O O . TYR A 1 101 ? -1.191 14.614 -4.540 1.00 94.81 101 TYR A O 1
ATOM 788 N N . ALA A 1 102 ? -1.793 16.470 -3.454 1.00 94.81 102 ALA A N 1
ATOM 789 C CA . ALA A 1 102 ? -3.155 16.001 -3.175 1.00 94.81 102 ALA A CA 1
ATOM 790 C C . ALA A 1 102 ? -3.911 15.571 -4.444 1.00 94.81 102 ALA A C 1
ATOM 792 O O . ALA A 1 102 ? -4.566 14.528 -4.461 1.00 94.81 102 ALA A O 1
ATOM 793 N N . ALA A 1 103 ? -3.747 16.315 -5.543 1.00 94.12 103 ALA A N 1
ATOM 794 C CA . ALA A 1 103 ? -4.367 15.987 -6.827 1.00 94.12 103 ALA A CA 1
ATOM 795 C C . ALA A 1 103 ? -3.888 14.644 -7.412 1.00 94.12 103 ALA A C 1
ATOM 797 O O . ALA A 1 103 ? -4.644 13.982 -8.117 1.00 94.12 103 ALA A O 1
ATOM 798 N N . MET A 1 104 ? -2.653 14.232 -7.109 1.00 95.00 104 MET A N 1
ATOM 799 C CA . MET A 1 104 ? -2.064 12.977 -7.585 1.00 95.00 104 MET A CA 1
ATOM 800 C C . MET A 1 104 ? -2.690 11.752 -6.900 1.00 95.00 104 MET A C 1
ATOM 802 O O . MET A 1 104 ? -2.834 10.701 -7.521 1.00 95.00 104 MET A O 1
ATOM 806 N N . ALA A 1 105 ? -3.069 11.876 -5.627 1.00 95.00 105 ALA A N 1
ATOM 807 C CA . ALA A 1 105 ? -3.693 10.793 -4.868 1.00 95.00 105 ALA A CA 1
ATOM 808 C C . ALA A 1 105 ? -5.211 10.683 -5.105 1.00 95.00 105 ALA A C 1
ATOM 810 O O . ALA A 1 105 ? -5.785 9.616 -4.895 1.00 95.00 105 ALA A O 1
ATOM 811 N N . GLY A 1 106 ? -5.850 11.765 -5.558 1.00 92.56 106 GLY A N 1
ATOM 812 C CA . GLY A 1 106 ? -7.285 11.813 -5.834 1.00 92.56 106 GLY A CA 1
ATOM 813 C C . GLY A 1 106 ? -7.731 11.009 -7.062 1.00 92.56 106 GLY A C 1
ATOM 814 O O . GLY A 1 106 ? -6.936 10.422 -7.801 1.00 92.56 106 GLY A O 1
ATOM 815 N N . SER A 1 107 ? -9.042 11.025 -7.308 1.00 89.94 107 SER A N 1
ATOM 816 C CA . SER A 1 107 ? -9.723 10.186 -8.308 1.00 89.94 107 SER A CA 1
ATOM 817 C C . SER A 1 107 ? -9.369 10.466 -9.771 1.00 89.94 107 SER A C 1
ATOM 819 O O . SER A 1 107 ? -9.627 9.629 -10.631 1.00 89.94 107 SER A O 1
ATOM 821 N N . ASN A 1 108 ? -8.759 11.616 -10.059 1.00 88.94 108 ASN A N 1
ATOM 822 C CA . ASN A 1 108 ? -8.302 11.977 -11.404 1.00 88.94 108 ASN A CA 1
ATOM 823 C C . ASN A 1 108 ? -6.928 11.382 -11.766 1.00 88.94 108 ASN A C 1
ATOM 825 O O . ASN A 1 108 ? -6.478 11.564 -12.895 1.00 88.94 108 ASN A O 1
ATOM 829 N N . ALA A 1 109 ? -6.247 10.738 -10.816 1.00 94.38 109 ALA A N 1
ATOM 830 C CA . ALA A 1 109 ? -4.921 10.155 -10.996 1.00 94.38 109 ALA A CA 1
ATOM 831 C C . ALA A 1 109 ? -4.860 8.762 -10.344 1.00 94.38 109 ALA A C 1
ATOM 833 O O . ALA A 1 109 ? -5.538 7.851 -10.812 1.00 94.38 109 ALA A O 1
ATOM 834 N N . PHE A 1 110 ? -4.078 8.565 -9.276 1.00 96.56 110 PHE A N 1
ATOM 835 C CA . PHE A 1 110 ? -3.885 7.230 -8.700 1.00 96.56 110 PHE A CA 1
ATOM 836 C C . PHE A 1 110 ? -5.093 6.694 -7.923 1.00 96.56 110 PHE A C 1
ATOM 838 O O . PHE A 1 110 ? -5.173 5.483 -7.732 1.00 96.56 110 PHE A O 1
ATOM 845 N N . ASN A 1 111 ? -6.026 7.559 -7.503 1.00 96.25 111 ASN A N 1
ATOM 846 C CA . ASN A 1 111 ? -7.270 7.184 -6.825 1.00 96.25 111 ASN A CA 1
ATOM 847 C C . ASN A 1 111 ? -7.058 6.207 -5.651 1.00 96.25 111 ASN A C 1
ATOM 849 O O . ASN A 1 111 ? -7.661 5.132 -5.596 1.00 96.25 111 ASN A O 1
ATOM 853 N N . VAL A 1 112 ? -6.153 6.563 -4.738 1.00 97.44 112 VAL A N 1
ATOM 854 C CA . VAL A 1 112 ? -5.884 5.763 -3.535 1.00 97.44 112 VAL A CA 1
ATOM 855 C C . VAL A 1 112 ? -6.855 6.100 -2.414 1.00 97.44 112 VAL A C 1
ATOM 857 O O . VAL A 1 112 ? -7.473 7.159 -2.408 1.00 97.44 112 VAL A O 1
ATOM 860 N N . ASP A 1 113 ? -6.970 5.213 -1.431 1.00 97.12 113 ASP A N 1
ATOM 861 C CA . ASP A 1 113 ? -7.819 5.459 -0.265 1.00 97.12 113 ASP A CA 1
ATOM 862 C C . ASP A 1 113 ? -7.124 6.308 0.800 1.00 97.12 113 ASP A C 1
ATOM 864 O O . ASP A 1 113 ? -7.782 6.993 1.586 1.00 97.12 113 ASP A O 1
ATOM 868 N N . ALA A 1 114 ? -5.795 6.230 0.865 1.00 97.25 114 ALA A N 1
ATOM 869 C CA . ALA A 1 114 ? -4.993 6.940 1.844 1.00 97.25 114 ALA A CA 1
ATOM 870 C C . ALA A 1 114 ? -3.576 7.248 1.357 1.00 97.25 114 ALA A C 1
ATOM 872 O O . ALA A 1 114 ? -3.072 6.651 0.404 1.00 97.25 114 ALA A O 1
ATOM 873 N N . ILE A 1 115 ? -2.924 8.171 2.059 1.00 97.62 115 ILE A N 1
ATOM 874 C CA . ILE A 1 115 ? -1.578 8.644 1.748 1.00 97.62 115 ILE A CA 1
ATOM 875 C C . ILE A 1 115 ? -0.752 8.869 3.017 1.00 97.62 115 ILE A C 1
ATOM 877 O O . ILE A 1 115 ? -1.300 9.187 4.078 1.00 97.62 115 ILE A O 1
ATOM 881 N N . THR A 1 116 ? 0.569 8.728 2.907 1.00 97.31 116 THR A N 1
ATOM 882 C CA . THR A 1 116 ? 1.504 9.127 3.967 1.00 97.31 116 THR A CA 1
ATOM 883 C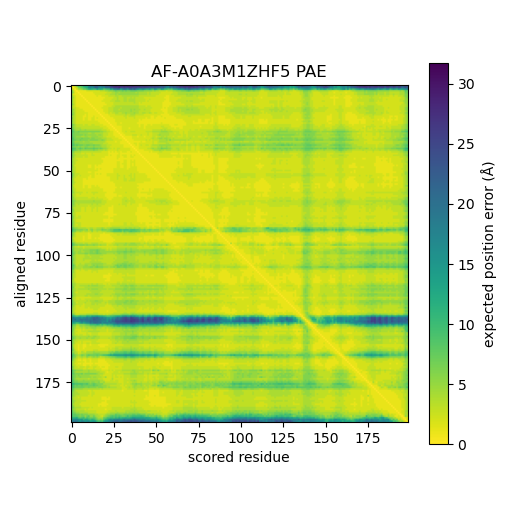 C . THR A 1 116 ? 2.043 10.539 3.768 1.00 97.31 116 THR A C 1
ATOM 885 O O . THR A 1 116 ? 2.491 10.870 2.675 1.00 97.31 116 THR A O 1
ATOM 888 N N . LEU A 1 117 ? 2.079 11.342 4.827 1.00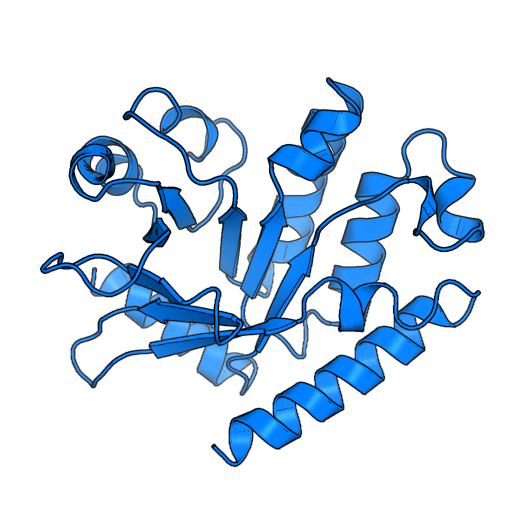 96.31 117 LEU A N 1
ATOM 889 C CA . LEU A 1 117 ? 2.646 12.691 4.852 1.00 96.31 117 LEU A CA 1
ATOM 890 C C . LEU A 1 117 ? 3.748 12.777 5.905 1.00 96.31 117 LEU A C 1
ATOM 892 O O . LEU A 1 117 ? 3.723 12.048 6.890 1.00 96.31 117 LEU A O 1
ATOM 896 N N . PHE A 1 118 ? 4.684 13.704 5.739 1.00 93.38 118 PHE A N 1
ATOM 897 C CA . PHE A 1 118 ? 5.712 13.946 6.752 1.00 93.38 118 PHE A CA 1
ATOM 898 C C . PHE A 1 118 ? 5.205 14.808 7.922 1.00 93.38 118 PHE A C 1
ATOM 900 O O . PHE A 1 118 ? 5.690 14.676 9.041 1.00 93.38 118 PHE A O 1
ATOM 907 N N . LYS A 1 119 ? 4.239 15.709 7.685 1.00 91.50 119 LYS A N 1
ATOM 908 C CA . LYS A 1 119 ? 3.713 16.641 8.699 1.00 91.50 119 LYS A CA 1
ATOM 909 C C . LYS A 1 119 ? 2.194 16.666 8.716 1.00 91.50 119 LYS A C 1
ATOM 911 O O . LYS A 1 119 ? 1.551 16.623 7.670 1.00 91.50 119 LYS A O 1
ATOM 916 N N . ALA A 1 120 ? 1.630 16.829 9.910 1.00 92.56 120 ALA A N 1
ATOM 917 C CA . ALA A 1 120 ? 0.189 16.971 10.103 1.00 92.56 120 ALA A CA 1
ATOM 918 C C . ALA A 1 120 ? -0.391 18.233 9.434 1.00 92.56 120 ALA A C 1
ATOM 920 O O . ALA A 1 120 ? -1.519 18.193 8.945 1.00 92.56 120 ALA A O 1
ATOM 921 N N . ASP A 1 121 ? 0.383 19.320 9.365 1.00 92.62 121 ASP A N 1
ATOM 922 C CA . ASP A 1 121 ? -0.035 20.602 8.773 1.00 92.62 121 ASP A CA 1
ATOM 923 C C . ASP A 1 121 ? -0.362 20.499 7.272 1.00 92.62 121 ASP A C 1
ATOM 925 O O . ASP A 1 121 ? -1.105 21.316 6.731 1.00 92.62 121 ASP A O 1
ATOM 929 N N . ASP A 1 122 ? 0.151 19.471 6.594 1.00 93.56 122 ASP A N 1
ATOM 930 C CA . ASP A 1 122 ? -0.076 19.261 5.166 1.00 93.56 122 ASP A CA 1
ATOM 931 C C . ASP A 1 122 ? -1.395 18.522 4.870 1.00 93.56 122 ASP A C 1
ATOM 933 O O . ASP A 1 122 ? -1.751 18.362 3.707 1.00 93.56 122 ASP A O 1
ATOM 937 N N . ALA A 1 123 ? -2.137 18.069 5.888 1.00 94.12 123 ALA A N 1
ATOM 938 C CA . ALA A 1 123 ? -3.255 17.137 5.722 1.00 94.12 123 ALA A CA 1
ATOM 939 C C . ALA A 1 123 ? -4.508 17.724 5.047 1.00 94.12 123 ALA A C 1
ATOM 941 O O . ALA A 1 123 ? -5.239 16.977 4.395 1.00 94.12 123 ALA A O 1
ATOM 942 N N . GLU A 1 124 ? -4.770 19.027 5.196 1.00 92.88 124 GLU A N 1
ATOM 943 C CA . GLU A 1 124 ? -6.038 19.671 4.805 1.00 92.88 124 GLU A CA 1
ATOM 944 C C . GLU A 1 124 ? -6.443 19.351 3.356 1.00 92.88 124 GLU A C 1
ATOM 946 O O . GLU A 1 124 ? -7.491 18.741 3.135 1.00 92.88 124 GLU A O 1
ATOM 951 N N . GLY A 1 125 ? -5.567 19.625 2.382 1.00 92.62 125 GLY A N 1
ATOM 952 C CA . GLY A 1 125 ? -5.853 19.389 0.962 1.00 92.62 125 GLY A CA 1
ATOM 953 C C . GLY A 1 125 ? -6.064 17.917 0.579 1.00 92.62 125 GLY A C 1
ATOM 954 O O . GLY A 1 125 ? -6.709 17.629 -0.426 1.00 92.62 125 GLY A O 1
ATOM 955 N N . TYR A 1 126 ? -5.566 16.963 1.372 1.00 95.25 126 TYR A N 1
ATOM 956 C CA . TYR A 1 126 ? -5.804 15.530 1.146 1.00 95.25 126 TYR A CA 1
ATOM 957 C C . TYR A 1 126 ? -7.152 15.089 1.728 1.00 95.25 126 TYR A C 1
ATOM 959 O O . TYR A 1 126 ? -7.876 14.310 1.109 1.00 95.25 126 TYR A O 1
ATOM 967 N N . LEU A 1 127 ? -7.521 15.621 2.896 1.00 93.19 127 LEU A N 1
ATOM 968 C CA . LEU A 1 127 ? -8.812 15.348 3.532 1.00 93.19 127 LEU A CA 1
ATOM 969 C C . LEU A 1 127 ? -9.978 15.900 2.705 1.00 93.19 127 LEU A C 1
ATOM 971 O O . LEU A 1 127 ? -11.017 15.249 2.619 1.00 93.19 127 LEU A O 1
ATOM 975 N N . GLU A 1 128 ? -9.801 17.057 2.061 1.00 91.69 128 GLU A N 1
ATOM 976 C CA . GLU A 1 128 ? -10.780 17.632 1.125 1.00 91.69 128 GLU A CA 1
ATOM 977 C C . GLU A 1 128 ? -11.055 16.720 -0.082 1.00 91.69 128 GLU A C 1
ATOM 979 O O . GLU A 1 128 ? -12.178 16.678 -0.583 1.00 91.69 128 GLU A O 1
ATOM 984 N N . GLN A 1 129 ? -10.061 15.935 -0.508 1.00 89.88 129 GLN A N 1
ATOM 985 C CA . GLN A 1 129 ? -10.199 14.909 -1.553 1.00 89.88 129 GLN A CA 1
ATOM 986 C C . GLN A 1 129 ? -10.827 13.605 -1.026 1.00 89.88 129 GLN A C 1
ATOM 988 O O . GLN A 1 129 ? -11.027 12.660 -1.786 1.00 89.88 129 GLN A O 1
ATOM 993 N N . GLY A 1 130 ? -11.132 13.528 0.274 1.00 91.38 130 GLY A N 1
ATOM 994 C CA . GLY A 1 130 ? -11.690 12.343 0.926 1.00 91.38 130 GLY A CA 1
ATOM 995 C C . GLY A 1 130 ? -10.662 11.267 1.289 1.00 91.38 130 GLY A C 1
ATOM 996 O O . GLY A 1 130 ? -11.062 10.151 1.625 1.00 91.38 130 GLY A O 1
ATOM 997 N N . LEU A 1 131 ? -9.363 11.578 1.240 1.00 93.88 131 LEU A N 1
ATOM 998 C CA . LEU A 1 131 ? -8.289 10.628 1.537 1.00 93.88 131 LEU A CA 1
ATOM 999 C C . LEU A 1 131 ? -8.123 10.407 3.045 1.00 93.88 131 LEU A C 1
ATOM 1001 O O . LEU A 1 131 ? -8.258 11.327 3.855 1.00 93.88 131 LEU A O 1
ATOM 1005 N N . GLY A 1 132 ? -7.746 9.187 3.427 1.00 95.06 132 GLY A N 1
ATOM 1006 C CA . GLY A 1 132 ? -7.121 8.936 4.723 1.00 95.06 132 GLY A CA 1
ATOM 1007 C C . GLY A 1 132 ? -5.693 9.485 4.756 1.00 95.06 132 GLY A C 1
ATOM 1008 O O . GLY A 1 132 ? -4.953 9.386 3.779 1.00 95.06 132 GLY A O 1
ATOM 1009 N N . VAL A 1 133 ? -5.288 10.049 5.891 1.00 95.44 133 VAL A N 1
ATOM 1010 C CA . VAL A 1 133 ? -3.946 10.616 6.077 1.00 95.44 133 VAL A CA 1
ATOM 1011 C C . VAL A 1 133 ? -3.223 9.869 7.188 1.00 95.44 133 VAL A C 1
ATOM 1013 O O . VAL A 1 133 ? -3.769 9.692 8.282 1.00 95.44 133 VAL A O 1
ATOM 1016 N N . PHE A 1 134 ? -1.988 9.468 6.896 1.00 95.94 134 PHE A N 1
ATOM 1017 C CA . PHE A 1 134 ? -1.047 8.899 7.851 1.00 95.94 134 PHE A CA 1
ATOM 1018 C C . PHE A 1 134 ? 0.186 9.788 7.965 1.00 95.94 134 PHE A C 1
ATOM 1020 O O . PHE A 1 134 ? 0.813 10.085 6.957 1.00 95.94 134 PHE A O 1
ATOM 1027 N N . ILE A 1 135 ? 0.560 10.192 9.173 1.00 95.06 135 ILE A N 1
ATOM 1028 C CA . ILE A 1 135 ? 1.800 10.937 9.402 1.00 95.06 135 ILE A CA 1
ATOM 1029 C C . ILE A 1 135 ? 2.946 9.948 9.630 1.00 95.06 135 ILE A C 1
ATOM 1031 O O . ILE A 1 135 ? 2.819 9.024 10.433 1.00 95.06 135 ILE A O 1
ATOM 1035 N N . ASP A 1 136 ? 4.038 10.100 8.886 1.00 90.62 136 ASP A N 1
ATOM 1036 C CA . ASP A 1 136 ? 5.251 9.300 9.043 1.00 90.62 136 ASP A CA 1
ATOM 1037 C C . ASP A 1 136 ? 6.045 9.798 10.256 1.00 90.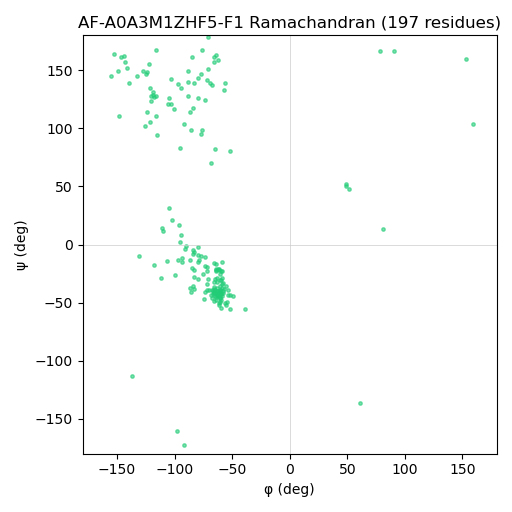62 136 ASP A C 1
ATOM 1039 O O . ASP A 1 136 ? 6.766 10.794 10.193 1.00 90.62 136 ASP A O 1
ATOM 1043 N N . GLY A 1 137 ? 5.828 9.144 11.396 1.00 76.12 137 GLY A N 1
ATOM 1044 C CA . GLY A 1 137 ? 6.326 9.576 12.695 1.00 76.12 137 GLY A CA 1
ATOM 1045 C C . GLY A 1 137 ? 5.435 9.088 13.836 1.00 76.12 137 GLY A C 1
ATOM 1046 O O . GLY A 1 137 ? 4.280 8.716 13.639 1.00 76.12 137 GLY A O 1
ATOM 1047 N N . MET A 1 138 ? 5.977 9.050 15.055 1.00 62.78 138 MET A N 1
ATOM 1048 C CA . MET A 1 138 ? 5.192 8.678 16.239 1.00 62.78 138 MET A CA 1
ATOM 1049 C C . MET A 1 138 ? 4.105 9.717 16.528 1.00 62.78 138 MET A C 1
ATOM 1051 O O . MET A 1 138 ? 4.205 10.851 16.076 1.00 62.78 138 MET A O 1
ATOM 1055 N N . ALA A 1 139 ? 3.105 9.312 17.319 1.00 59.69 139 ALA A N 1
ATOM 1056 C CA . ALA A 1 139 ? 1.952 10.102 17.743 1.00 59.69 139 ALA A CA 1
ATOM 1057 C C . ALA A 1 139 ? 2.326 11.468 18.355 1.00 59.69 139 ALA A C 1
ATOM 1059 O O . ALA A 1 139 ? 2.330 11.654 19.574 1.00 59.69 139 ALA A O 1
ATOM 1060 N N . GLU A 1 140 ? 2.608 12.449 17.506 1.00 57.59 140 GLU A N 1
ATOM 1061 C CA . GLU A 1 140 ? 2.423 13.850 17.841 1.00 57.59 140 GLU A CA 1
ATOM 1062 C C . GLU A 1 140 ? 0.915 14.092 18.016 1.00 57.59 140 GLU A C 1
ATOM 1064 O O . GLU A 1 140 ? 0.086 13.303 17.561 1.00 57.59 140 GLU A O 1
ATOM 1069 N N . GLN A 1 141 ? 0.530 15.136 18.752 1.00 65.44 141 GLN A N 1
ATOM 1070 C CA . GLN A 1 141 ? -0.866 15.427 19.101 1.00 65.44 141 GLN A CA 1
ATOM 1071 C C . GLN A 1 141 ? -1.694 15.842 17.869 1.00 65.44 141 GLN A C 1
ATOM 1073 O O . GLN A 1 141 ? -2.084 16.998 17.731 1.00 65.44 141 GLN A O 1
ATOM 1078 N N . HIS A 1 142 ? -1.976 14.906 16.967 1.00 76.38 142 HIS A N 1
ATOM 1079 C CA . HIS A 1 142 ? -2.785 15.113 15.777 1.00 76.38 142 HIS A CA 1
ATOM 1080 C C . HIS A 1 142 ? -3.907 14.068 15.694 1.00 76.38 142 HIS A C 1
ATOM 1082 O O . HIS A 1 142 ? -3.740 12.929 16.134 1.00 76.38 142 HIS A O 1
ATOM 1088 N N . PRO A 1 143 ? -5.063 14.412 15.103 1.00 84.25 143 PRO A N 1
ATOM 1089 C CA . PRO A 1 143 ? -6.192 13.488 15.008 1.00 84.25 143 PRO A CA 1
ATOM 1090 C C . PRO A 1 143 ? -6.010 12.415 13.914 1.00 84.25 143 PRO A C 1
ATOM 1092 O O . PRO A 1 143 ? -6.819 11.495 13.825 1.00 84.25 143 PRO A O 1
ATOM 1095 N N . TYR A 1 144 ? -4.991 12.542 13.055 1.00 90.25 144 TYR A N 1
ATOM 1096 C CA . TYR A 1 144 ? -4.756 11.674 11.892 1.00 90.25 144 TYR A CA 1
ATOM 1097 C C . TYR A 1 144 ? -4.184 10.301 12.249 1.00 90.25 144 TYR A C 1
ATOM 1099 O O . TYR A 1 144 ? -3.709 10.077 13.364 1.00 90.25 144 TYR A O 1
ATOM 1107 N N . GLY A 1 145 ? -4.199 9.389 11.272 1.00 93.50 145 GLY A N 1
ATOM 1108 C CA . GLY A 1 145 ? -3.434 8.155 11.377 1.00 93.50 145 GLY A CA 1
ATOM 1109 C C . GLY A 1 145 ? -1.935 8.439 11.421 1.00 93.50 145 GLY A C 1
ATOM 1110 O O . GLY A 1 145 ? -1.485 9.522 11.048 1.00 93.50 145 GLY A O 1
ATOM 1111 N N . TYR A 1 146 ? -1.150 7.463 11.857 1.00 93.81 146 TYR A N 1
ATOM 1112 C CA . TYR A 1 146 ? 0.307 7.553 11.820 1.00 93.81 146 TYR A CA 1
ATOM 1113 C C . TYR A 1 146 ? 0.956 6.212 11.497 1.00 93.81 146 TYR A C 1
ATOM 1115 O O . TYR A 1 146 ? 0.354 5.151 11.681 1.00 93.81 146 TYR A O 1
ATOM 1123 N N . LEU A 1 147 ? 2.175 6.279 10.977 1.00 93.88 147 LEU A N 1
ATOM 1124 C CA . LEU A 1 147 ? 3.012 5.136 10.650 1.00 93.88 147 LEU A CA 1
ATOM 1125 C C . LEU A 1 147 ? 4.053 4.933 11.759 1.00 93.88 147 LEU A C 1
ATOM 1127 O O . LEU A 1 147 ? 4.918 5.771 11.995 1.00 93.88 147 LEU A O 1
ATOM 1131 N N . ASP A 1 148 ? 3.972 3.792 12.438 1.00 91.75 148 ASP A N 1
ATOM 1132 C CA . ASP A 1 148 ? 4.978 3.307 13.381 1.00 91.75 148 ASP A CA 1
ATOM 1133 C C . ASP A 1 148 ? 5.918 2.350 12.637 1.00 91.75 148 ASP A C 1
ATOM 1135 O O . ASP A 1 148 ? 5.743 1.127 12.645 1.00 91.75 148 ASP A O 1
ATOM 1139 N N . SER A 1 149 ? 6.900 2.935 11.947 1.00 86.56 149 SER A N 1
ATOM 1140 C CA . SER A 1 149 ? 7.882 2.212 11.129 1.00 86.56 149 SER A CA 1
ATOM 1141 C C . SER A 1 149 ? 8.712 1.213 11.939 1.00 86.56 149 SER A C 1
ATOM 1143 O O . SER A 1 149 ? 9.081 0.164 11.419 1.00 86.56 149 SER A O 1
ATOM 1145 N N . ALA A 1 150 ? 8.960 1.490 13.225 1.00 87.94 150 ALA A N 1
ATOM 1146 C CA . ALA A 1 150 ? 9.727 0.603 14.100 1.00 87.94 150 ALA A CA 1
ATOM 1147 C C . ALA A 1 150 ? 9.013 -0.734 14.353 1.00 87.94 150 ALA A C 1
ATOM 1149 O O . ALA A 1 150 ? 9.668 -1.763 14.495 1.00 87.94 150 ALA A O 1
ATOM 1150 N N . ASN A 1 151 ? 7.678 -0.718 14.386 1.00 90.25 151 ASN A N 1
ATOM 1151 C CA . ASN A 1 151 ? 6.851 -1.904 14.614 1.00 90.25 151 ASN A CA 1
ATOM 1152 C C . ASN A 1 151 ? 6.076 -2.349 13.364 1.00 90.25 151 ASN A C 1
ATOM 1154 O O . ASN A 1 151 ? 5.165 -3.168 13.481 1.00 90.25 151 ASN A O 1
ATOM 1158 N N . GLN A 1 152 ? 6.405 -1.794 12.193 1.00 93.19 152 GLN A N 1
ATOM 1159 C CA . GLN A 1 152 ? 5.767 -2.092 10.907 1.00 93.19 152 GLN A CA 1
ATOM 1160 C C . GLN A 1 152 ? 4.232 -2.043 10.956 1.00 93.19 152 GLN A C 1
ATOM 1162 O O . GLN A 1 152 ? 3.536 -2.968 10.522 1.00 93.19 152 GLN A O 1
ATOM 1167 N N . ARG A 1 153 ? 3.678 -0.953 11.501 1.00 93.75 153 ARG A N 1
ATOM 1168 C CA . ARG A 1 153 ? 2.222 -0.797 11.595 1.00 93.75 153 ARG A CA 1
ATOM 1169 C C . ARG A 1 153 ? 1.736 0.612 11.297 1.00 93.75 153 ARG A C 1
ATOM 1171 O O . ARG A 1 153 ? 2.295 1.591 11.780 1.00 93.75 153 ARG A O 1
ATOM 1178 N N . PHE A 1 154 ? 0.633 0.702 10.564 1.00 95.50 154 PHE A N 1
ATOM 1179 C CA . PHE A 1 154 ? -0.174 1.917 10.501 1.00 95.50 154 PHE A CA 1
ATOM 1180 C C . PHE A 1 154 ? -1.211 1.889 11.614 1.00 95.50 154 PHE A C 1
ATOM 1182 O O . PHE A 1 154 ? -1.808 0.846 11.888 1.00 95.50 154 PHE A O 1
ATOM 1189 N N . ILE A 1 155 ? -1.441 3.034 12.244 1.00 94.50 155 ILE A N 1
ATOM 1190 C CA . ILE A 1 155 ? -2.387 3.186 13.344 1.00 94.50 155 ILE A CA 1
ATOM 1191 C C . ILE A 1 155 ? -3.429 4.220 12.936 1.00 94.50 155 ILE A C 1
ATOM 1193 O O . ILE A 1 155 ? -3.092 5.324 12.517 1.00 94.50 155 ILE A O 1
ATOM 1197 N N . VAL A 1 156 ? -4.702 3.849 13.053 1.00 93.62 156 VAL A N 1
ATOM 1198 C CA . VAL A 1 156 ? -5.854 4.688 12.714 1.00 93.62 156 VAL A CA 1
ATOM 1199 C C . VAL A 1 156 ? -6.653 4.950 13.989 1.00 93.62 156 VAL A C 1
ATOM 1201 O O . VAL A 1 156 ? -7.274 4.018 14.512 1.00 93.62 156 VAL A O 1
ATOM 1204 N N . PRO A 1 157 ? -6.667 6.192 14.503 1.00 90.88 157 PRO A N 1
ATOM 1205 C CA . PRO A 1 157 ? -7.551 6.572 15.596 1.00 90.88 157 PRO A CA 1
ATOM 1206 C C . PRO A 1 157 ? -9.019 6.318 15.238 1.00 90.88 157 PRO A C 1
ATOM 1208 O O . PRO A 1 157 ? -9.476 6.684 14.154 1.00 90.88 157 PRO A O 1
ATOM 1211 N N . ALA A 1 158 ? -9.770 5.694 16.147 1.00 88.75 158 ALA A N 1
ATOM 1212 C CA . ALA A 1 158 ? -11.204 5.469 15.979 1.00 88.75 158 ALA A CA 1
ATOM 1213 C C . ALA A 1 158 ? -11.950 5.531 17.320 1.00 88.75 158 ALA A C 1
ATOM 1215 O O . ALA A 1 158 ? -11.360 5.378 18.390 1.00 88.75 158 ALA A O 1
ATOM 1216 N N . ALA A 1 159 ? -13.272 5.725 17.262 1.00 85.12 159 ALA A N 1
ATOM 1217 C CA . ALA A 1 159 ? -14.118 5.912 18.446 1.00 85.12 159 ALA A CA 1
ATOM 1218 C C . ALA A 1 159 ? -14.079 4.737 19.447 1.00 85.12 159 ALA A C 1
ATOM 1220 O O . ALA A 1 159 ? -14.268 4.938 20.642 1.00 85.12 159 ALA A O 1
ATOM 1221 N N . GLN A 1 160 ? -13.826 3.514 18.969 1.00 83.50 160 GLN A N 1
ATOM 1222 C CA . GLN A 1 160 ? -13.784 2.283 19.774 1.00 83.50 160 GLN A CA 1
ATOM 1223 C C . GLN A 1 160 ? -12.346 1.789 20.009 1.00 83.50 160 GLN A C 1
ATOM 1225 O O . GLN A 1 160 ? -12.102 0.589 20.099 1.00 83.50 160 GLN A O 1
ATOM 1230 N N . GLY A 1 161 ? -11.391 2.716 20.088 1.00 86.50 161 GLY A N 1
ATOM 1231 C CA . GLY A 1 161 ? -9.966 2.403 20.146 1.00 86.50 161 GLY A CA 1
ATOM 1232 C C . GLY A 1 161 ? -9.333 2.337 18.759 1.00 86.50 161 GLY A C 1
ATOM 1233 O O . GLY A 1 161 ? -10.017 2.331 17.735 1.00 86.50 161 GLY A O 1
ATOM 1234 N N . ASN A 1 162 ? -8.004 2.335 18.730 1.00 91.12 162 ASN A N 1
ATOM 1235 C CA . ASN A 1 162 ? -7.252 2.411 17.484 1.00 91.12 162 ASN A CA 1
ATOM 1236 C C . ASN A 1 162 ? -7.397 1.124 16.663 1.00 91.12 162 ASN A C 1
ATOM 1238 O O . ASN A 1 162 ? -7.296 0.022 17.201 1.00 91.12 162 ASN A O 1
ATOM 1242 N N . LEU A 1 163 ? -7.553 1.273 15.350 1.00 94.19 163 LEU A N 1
ATOM 1243 C CA . LEU A 1 163 ? -7.351 0.185 14.397 1.00 94.19 163 LEU A CA 1
ATOM 1244 C C . LEU A 1 163 ? -5.883 0.160 13.976 1.00 94.19 163 LEU A C 1
ATOM 1246 O O . LEU A 1 163 ? -5.226 1.201 13.910 1.00 94.19 163 LEU A O 1
ATOM 1250 N N . THR A 1 164 ? -5.372 -1.025 13.669 1.00 95.50 164 THR A N 1
ATOM 1251 C CA . THR A 1 164 ? -3.988 -1.215 13.231 1.00 95.50 164 THR A CA 1
ATOM 1252 C C . THR A 1 164 ? -3.946 -1.928 11.890 1.00 95.50 164 THR A C 1
ATOM 1254 O O . THR A 1 164 ? -4.819 -2.739 11.594 1.00 95.50 164 THR A O 1
ATOM 1257 N N . ILE A 1 165 ? -2.939 -1.627 11.073 1.00 97.19 165 ILE A N 1
ATOM 1258 C CA . ILE A 1 165 ? -2.579 -2.399 9.881 1.00 97.19 165 ILE A CA 1
ATOM 1259 C C . ILE A 1 165 ? -1.130 -2.837 10.072 1.00 97.19 165 ILE A C 1
ATOM 1261 O O . ILE A 1 165 ? -0.235 -2.003 9.955 1.00 97.19 165 ILE A O 1
ATOM 1265 N N . ASN A 1 166 ? -0.897 -4.111 10.382 1.00 96.75 166 ASN A N 1
ATOM 1266 C CA . ASN A 1 166 ? 0.451 -4.679 10.490 1.00 96.75 166 ASN A CA 1
ATOM 1267 C C . ASN A 1 166 ? 0.920 -5.073 9.093 1.00 96.75 166 ASN A C 1
ATOM 1269 O O . ASN A 1 166 ? 0.281 -5.917 8.471 1.00 96.75 166 ASN A O 1
ATOM 1273 N N . PHE A 1 167 ? 1.990 -4.489 8.569 1.00 95.81 167 PHE A N 1
ATOM 1274 C CA . PHE A 1 167 ? 2.385 -4.762 7.189 1.00 95.81 167 PHE A CA 1
ATOM 1275 C C . PHE A 1 167 ? 3.569 -5.721 7.087 1.00 95.81 167 PHE A C 1
ATOM 1277 O O . PHE A 1 167 ? 4.513 -5.664 7.867 1.00 95.81 167 PHE A O 1
ATOM 1284 N N . ALA A 1 168 ? 3.512 -6.589 6.080 1.00 96.06 168 ALA A N 1
ATOM 1285 C CA . ALA A 1 168 ? 4.654 -7.354 5.609 1.00 96.06 168 ALA A CA 1
ATOM 1286 C C . ALA A 1 168 ? 5.531 -6.473 4.711 1.00 96.06 168 ALA A C 1
ATOM 1288 O O . ALA A 1 168 ? 5.022 -5.882 3.753 1.00 96.06 168 ALA A O 1
ATOM 1289 N N . GLY A 1 169 ? 6.821 -6.385 5.034 1.00 91.75 169 GLY A N 1
ATOM 1290 C CA . GLY A 1 169 ? 7.809 -5.613 4.287 1.00 91.75 169 GLY A CA 1
ATOM 1291 C C . GLY A 1 169 ? 8.633 -6.456 3.313 1.00 91.75 169 GLY A C 1
ATOM 1292 O O . GLY A 1 169 ? 8.264 -7.567 2.920 1.00 91.75 169 GLY A O 1
ATOM 1293 N N . GLU A 1 170 ? 9.779 -5.902 2.926 1.00 91.88 170 GLU A N 1
ATOM 1294 C CA . GLU A 1 170 ? 10.718 -6.491 1.964 1.00 91.88 170 GLU A CA 1
ATOM 1295 C C . GLU A 1 170 ? 11.244 -7.868 2.388 1.00 91.88 170 GLU A C 1
ATOM 1297 O O . GLU A 1 170 ? 11.446 -8.737 1.543 1.00 91.88 170 GLU A O 1
ATOM 1302 N N . ASP A 1 171 ? 11.420 -8.085 3.691 1.00 89.69 171 ASP A N 1
ATOM 1303 C CA . ASP A 1 171 ? 11.887 -9.339 4.283 1.00 89.69 171 ASP A CA 1
ATOM 1304 C C . ASP A 1 171 ? 10.949 -10.514 3.978 1.00 89.69 171 ASP A C 1
ATOM 1306 O O . ASP A 1 171 ? 11.403 -11.631 3.732 1.00 89.69 171 ASP A O 1
ATOM 1310 N N . ILE A 1 172 ? 9.641 -10.251 3.932 1.00 90.81 172 ILE A N 1
ATOM 1311 C CA . ILE A 1 172 ? 8.627 -11.242 3.565 1.00 90.81 172 ILE A CA 1
ATOM 1312 C C . ILE A 1 172 ? 8.450 -11.313 2.049 1.00 90.81 172 ILE A C 1
ATOM 1314 O O . ILE A 1 172 ? 8.311 -12.416 1.512 1.00 90.81 172 ILE A O 1
ATOM 1318 N N . LEU A 1 173 ? 8.452 -10.167 1.357 1.00 90.62 173 LEU A N 1
ATOM 1319 C CA . LEU A 1 173 ? 8.291 -10.127 -0.097 1.00 90.62 173 LEU A CA 1
ATOM 1320 C C . LEU A 1 173 ? 9.399 -10.900 -0.809 1.00 90.62 173 LEU A C 1
ATOM 1322 O O . LEU A 1 173 ? 9.115 -11.746 -1.648 1.00 90.62 173 LEU A O 1
ATOM 1326 N N . TYR A 1 174 ? 10.654 -10.646 -0.462 1.00 92.38 174 TYR A N 1
ATOM 1327 C CA . TYR A 1 174 ? 11.808 -11.208 -1.162 1.00 92.38 174 TYR A CA 1
ATOM 1328 C C . TYR A 1 174 ? 12.368 -12.469 -0.494 1.00 92.38 174 TYR A C 1
ATOM 1330 O O . TYR A 1 174 ? 13.475 -12.903 -0.808 1.00 92.38 174 TYR A O 1
ATOM 1338 N N . ALA A 1 175 ? 11.593 -13.106 0.390 1.00 92.38 175 ALA A N 1
ATOM 1339 C CA . ALA A 1 175 ? 11.975 -14.366 1.028 1.00 92.38 175 ALA A CA 1
ATOM 1340 C C . ALA A 1 175 ? 12.192 -15.517 0.021 1.00 92.38 175 ALA A C 1
ATOM 1342 O O . ALA A 1 175 ? 12.917 -16.466 0.317 1.00 92.38 175 ALA A O 1
ATOM 1343 N N . ASP A 1 176 ? 11.562 -15.455 -1.159 1.00 90.94 176 ASP A N 1
ATOM 1344 C CA . ASP A 1 176 ? 11.711 -16.442 -2.232 1.00 90.94 176 ASP A CA 1
ATOM 1345 C C . ASP A 1 176 ? 11.568 -15.788 -3.613 1.00 90.94 176 ASP A C 1
ATOM 1347 O O . ASP A 1 176 ? 10.472 -15.421 -4.017 1.00 90.94 176 ASP A O 1
ATOM 1351 N N . CYS A 1 177 ? 12.655 -15.709 -4.379 1.00 89.38 177 CYS A N 1
ATOM 1352 C CA . CYS A 1 177 ? 12.649 -15.128 -5.729 1.00 89.38 177 CYS A CA 1
ATOM 1353 C C . CYS A 1 177 ? 12.647 -16.194 -6.842 1.00 89.38 177 CYS A C 1
ATOM 1355 O O . CYS A 1 177 ? 13.064 -15.942 -7.975 1.00 89.38 177 CYS A O 1
ATOM 1357 N N . THR A 1 178 ? 12.221 -17.417 -6.531 1.00 90.50 178 THR A N 1
ATOM 1358 C CA . THR A 1 178 ? 12.135 -18.523 -7.491 1.00 90.50 178 THR A CA 1
ATOM 1359 C C . THR A 1 178 ? 10.753 -18.593 -8.152 1.00 90.50 178 THR A C 1
ATOM 1361 O O . THR A 1 178 ? 9.881 -17.750 -7.943 1.00 90.50 178 THR A O 1
ATOM 1364 N N . GLN A 1 179 ? 10.511 -19.648 -8.934 1.00 88.56 179 GLN A N 1
ATOM 1365 C CA . GLN A 1 179 ? 9.187 -19.975 -9.479 1.00 88.56 179 GLN A CA 1
ATOM 1366 C C . GLN A 1 179 ? 8.102 -20.190 -8.403 1.00 88.56 179 GLN A C 1
ATOM 1368 O O . GLN A 1 179 ? 6.917 -20.210 -8.726 1.00 88.56 179 GLN A O 1
ATOM 1373 N N . HIS A 1 180 ? 8.489 -20.369 -7.135 1.00 93.06 180 HIS A N 1
ATOM 1374 C CA . HIS A 1 180 ? 7.574 -20.587 -6.014 1.00 93.06 180 HIS A CA 1
ATOM 1375 C C . HIS A 1 180 ? 7.216 -19.308 -5.246 1.00 93.06 180 HIS A C 1
ATOM 1377 O O . HIS A 1 180 ? 6.418 -19.390 -4.312 1.00 93.06 180 HIS A O 1
ATOM 1383 N N . PHE A 1 181 ? 7.711 -18.141 -5.680 1.00 95.12 181 PHE A N 1
ATOM 1384 C CA . PHE A 1 181 ? 7.482 -16.830 -5.060 1.00 95.12 181 PHE A CA 1
ATOM 1385 C C . PHE A 1 181 ? 6.054 -16.628 -4.532 1.00 95.12 181 PHE A C 1
ATOM 1387 O O . PHE A 1 181 ? 5.870 -16.391 -3.343 1.00 95.12 181 PHE A O 1
ATOM 1394 N N . ALA A 1 182 ? 5.028 -16.795 -5.375 1.00 96.25 182 ALA A N 1
ATOM 1395 C CA . ALA A 1 182 ? 3.637 -16.559 -4.977 1.00 96.25 182 ALA A CA 1
ATOM 1396 C C . ALA A 1 182 ? 3.166 -17.492 -3.843 1.00 96.25 182 ALA A C 1
ATOM 1398 O O . ALA A 1 182 ? 2.481 -17.061 -2.915 1.00 96.25 182 ALA A O 1
ATOM 1399 N N . ALA A 1 183 ? 3.550 -18.771 -3.895 1.00 96.75 183 ALA A N 1
ATOM 1400 C CA . ALA A 1 183 ? 3.177 -19.754 -2.880 1.00 96.75 183 ALA A CA 1
ATOM 1401 C C . ALA A 1 183 ? 3.918 -19.513 -1.555 1.00 96.75 183 ALA A C 1
ATOM 1403 O O . ALA A 1 183 ? 3.329 -19.654 -0.481 1.00 96.75 183 ALA A O 1
ATOM 1404 N N . SER A 1 184 ? 5.195 -19.134 -1.630 1.00 96.12 184 SER A N 1
ATOM 1405 C CA . SER A 1 184 ? 6.020 -18.790 -0.470 1.00 96.12 184 SER A CA 1
ATOM 1406 C C . SER A 1 184 ? 5.533 -17.504 0.200 1.00 96.12 184 SER A C 1
ATOM 1408 O O . SER A 1 184 ? 5.321 -17.495 1.412 1.00 96.12 184 SER A O 1
ATOM 1410 N N . LEU A 1 185 ? 5.243 -16.462 -0.587 1.00 97.06 185 LEU A N 1
ATOM 1411 C CA . LEU A 1 185 ? 4.655 -15.212 -0.109 1.00 97.06 185 LEU A CA 1
ATOM 1412 C C . LEU A 1 185 ? 3.346 -15.470 0.637 1.00 97.06 185 LEU A C 1
ATOM 1414 O O . LEU A 1 185 ? 3.198 -15.046 1.781 1.00 97.06 185 LEU A O 1
ATOM 1418 N N . ARG A 1 186 ? 2.414 -16.210 0.022 1.00 97.81 186 ARG A N 1
ATOM 1419 C CA . ARG A 1 186 ? 1.134 -16.537 0.655 1.00 97.81 186 ARG A CA 1
ATOM 1420 C C . ARG A 1 186 ? 1.333 -17.191 2.024 1.00 97.81 186 ARG A C 1
ATOM 1422 O O . ARG A 1 186 ? 0.746 -16.738 3.002 1.00 97.81 186 ARG A O 1
ATOM 1429 N N . ARG A 1 187 ? 2.185 -18.217 2.102 1.00 97.31 187 ARG A N 1
ATOM 1430 C CA . ARG A 1 187 ? 2.471 -18.936 3.353 1.00 97.31 187 ARG A CA 1
ATOM 1431 C C . ARG A 1 187 ? 3.035 -18.007 4.429 1.00 97.31 187 ARG A C 1
ATOM 1433 O O . ARG A 1 187 ? 2.620 -18.078 5.582 1.00 97.31 187 ARG A O 1
ATOM 1440 N N . ASN A 1 188 ? 3.954 -17.119 4.059 1.00 96.44 188 ASN A N 1
ATOM 1441 C CA . ASN A 1 188 ? 4.539 -16.159 4.995 1.00 96.44 188 ASN A CA 1
ATOM 1442 C C . ASN A 1 188 ? 3.488 -15.169 5.524 1.00 96.44 188 ASN A C 1
ATOM 1444 O O . ASN A 1 188 ? 3.472 -14.877 6.719 1.00 96.44 188 ASN A O 1
ATOM 1448 N N . ILE A 1 189 ? 2.562 -14.714 4.673 1.00 97.19 189 ILE A N 1
ATOM 1449 C CA . ILE A 1 189 ? 1.437 -13.864 5.090 1.00 97.19 189 ILE A CA 1
ATOM 1450 C C . ILE A 1 189 ? 0.464 -14.620 6.006 1.00 97.19 189 ILE A C 1
ATOM 1452 O O . ILE A 1 189 ? 0.008 -14.057 7.000 1.00 97.19 189 ILE A O 1
ATOM 1456 N N . GLU A 1 190 ? 0.173 -15.894 5.734 1.00 96.69 190 GLU A N 1
ATOM 1457 C CA . GLU A 1 190 ? -0.640 -16.738 6.624 1.00 96.69 190 GLU A CA 1
ATOM 1458 C C . GLU A 1 190 ? 0.005 -16.872 8.016 1.00 96.69 190 GLU A C 1
ATOM 1460 O O . GLU A 1 190 ? -0.685 -16.741 9.031 1.00 96.69 190 GLU A O 1
ATOM 1465 N N . HIS A 1 191 ? 1.329 -17.048 8.082 1.00 94.50 191 HIS A N 1
ATOM 1466 C CA . HIS A 1 191 ? 2.069 -17.072 9.347 1.00 94.50 191 HIS A CA 1
ATOM 1467 C C . HIS A 1 191 ? 2.038 -15.729 10.084 1.00 94.50 191 HIS A C 1
ATOM 1469 O O . HIS A 1 191 ? 1.792 -15.711 11.292 1.00 94.50 191 HIS A O 1
ATOM 1475 N N . LEU A 1 192 ? 2.241 -14.610 9.379 1.00 93.25 192 LEU A N 1
ATOM 1476 C CA . LEU A 1 192 ? 2.162 -13.271 9.971 1.00 93.25 192 LEU A CA 1
ATOM 1477 C C . LEU A 1 192 ? 0.757 -12.977 10.513 1.00 93.25 192 LEU A C 1
ATOM 1479 O O . LEU A 1 192 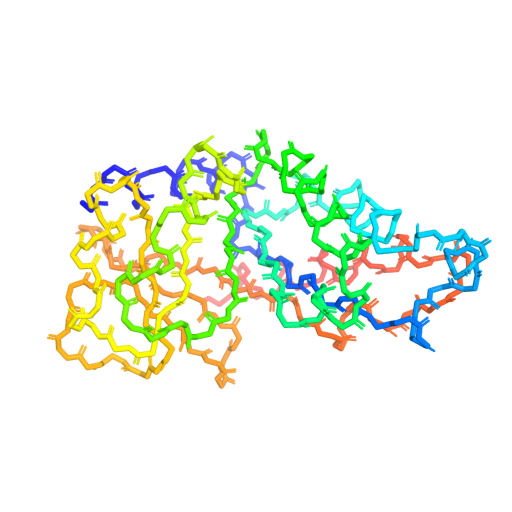? 0.600 -12.449 11.609 1.00 93.25 192 LEU A O 1
ATOM 1483 N N . ARG A 1 193 ? -0.286 -13.360 9.774 1.00 93.31 193 ARG A N 1
ATOM 1484 C CA . ARG A 1 193 ? -1.674 -13.217 10.227 1.00 93.31 193 ARG A CA 1
ATOM 1485 C C . ARG A 1 193 ? -1.933 -14.022 11.499 1.00 93.31 193 ARG A C 1
ATOM 1487 O O . ARG A 1 193 ? -2.594 -13.522 12.404 1.00 93.31 193 ARG A O 1
ATOM 1494 N N . ALA A 1 194 ? -1.415 -15.247 11.580 1.00 91.00 194 ALA A N 1
ATOM 1495 C CA . ALA A 1 194 ? -1.569 -16.087 12.762 1.00 91.00 194 ALA A CA 1
ATOM 1496 C C . ALA A 1 194 ? -0.849 -15.508 13.992 1.00 91.00 194 ALA A C 1
ATOM 1498 O O . ALA A 1 194 ? -1.401 -15.571 15.088 1.00 91.00 194 ALA A O 1
ATOM 1499 N N . SER A 1 195 ? 0.340 -14.916 13.826 1.00 88.94 195 SER A N 1
ATOM 1500 C CA . SER A 1 195 ? 1.049 -14.273 14.940 1.00 88.94 195 SER A CA 1
ATOM 1501 C C . SER A 1 195 ? 0.352 -12.994 15.405 1.00 88.94 195 SER A C 1
ATOM 1503 O O . SER A 1 195 ? 0.216 -12.784 16.604 1.00 88.94 195 SER A O 1
ATOM 1505 N N . LYS A 1 196 ? -0.176 -12.186 14.477 1.00 84.75 196 LYS A N 1
ATOM 1506 C CA . LYS A 1 196 ? -0.880 -10.929 14.790 1.00 84.75 196 LYS A CA 1
ATOM 1507 C C . LYS A 1 196 ? -2.314 -11.085 15.276 1.00 84.75 196 LYS A C 1
ATOM 1509 O O . LYS A 1 196 ? -2.869 -10.128 15.798 1.00 84.75 196 LYS A O 1
ATOM 1514 N N . ALA A 1 197 ? -2.908 -12.266 15.133 1.00 74.38 197 ALA A N 1
ATOM 1515 C CA . ALA A 1 197 ? -4.176 -12.596 15.780 1.00 74.38 197 ALA A CA 1
ATOM 1516 C C . ALA A 1 197 ? -4.010 -12.978 17.266 1.00 74.38 197 ALA A C 1
ATOM 1518 O O . ALA A 1 197 ? -5.006 -13.050 17.982 1.00 74.38 197 ALA A O 1
ATOM 1519 N N . ALA A 1 198 ? -2.780 -13.272 17.705 1.00 58.47 198 ALA A N 1
ATOM 1520 C CA . ALA A 1 198 ? -2.459 -13.646 19.083 1.00 58.47 198 ALA A CA 1
ATOM 1521 C C . ALA A 1 198 ? -1.939 -12.471 19.940 1.00 58.47 198 ALA A C 1
ATOM 1523 O O . ALA A 1 198 ? -1.869 -12.625 21.160 1.00 58.47 198 ALA A O 1
ATOM 1524 N N . ASP A 1 199 ? -1.588 -11.348 19.299 1.00 54.56 199 ASP A N 1
ATOM 1525 C CA . ASP A 1 199 ? -1.183 -10.064 19.902 1.00 54.56 199 ASP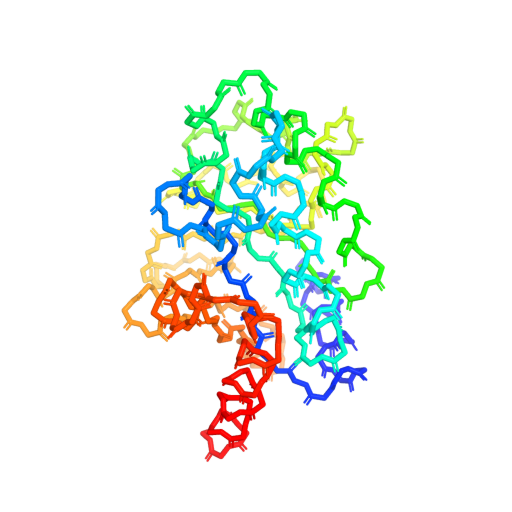 A CA 1
ATOM 1526 C C . ASP A 1 199 ? -2.413 -9.195 20.239 1.00 54.56 199 ASP A C 1
ATOM 1528 O O . ASP A 1 199 ? -2.401 -8.538 21.307 1.00 54.56 199 ASP A O 1
#

Mean predicted aligned error: 3.81 Å

Foldseek 3Di:
DQVLQVLLVVLCVQLVFLAEAEQQDDLVLAAPVLNPDPQRSLVLLLLLCVLDLSQFAEYEYEPVRLCVVPPSSQVSLLVSLVSNVVRHAYEYEDQAEAQPCLVCCAPVHSVGQEYHHQDPVRCPNNVVSVHAYEHDDPDDPHQGWYAPPVQQWIWHDDPVGIRIRRYDYPCLQSVDSYPCNSVSSSVSSVVVRVVVVVD

pLDDT: mean 92.68, std 8.15, range [50.62, 98.69]

Secondary structure (DSSP, 8-state):
-HHHHHHHHHHHHHHT--EEEEE---TTTS-HHHHTSSS-HHHHHHHHHHHHTTT-SEEEEEHHHHHTTTHHHHHHHHHHHHHHTTTSEEEEEEEE-SGGGHHHHSTTTT--SEEEES-GGG-HHHHHTT-EEEEESS--S-SSEEEEGGGTEEEE--TTS-EEEEEE-HHHHTT--STTHHHHHHHHHHHHHHHHT--